Protein AF-0000000083316992 (afdb_homodimer)

pLDDT: mean 88.02, std 18.77, range [28.14, 98.75]

InterPro domains:
  IPR002577 Helix-turn-helix, HxlR type [PF01638] (20-108)
  IPR002577 Helix-turn-helix, HxlR type [PS51118] (5-110)
  IPR036388 Winged helix-like DNA-binding domain superfamily [G3DSA:1.10.10.10] (5-124)
  IPR036390 Winged helix DNA-binding domain superfamily [SSF46785] (9-117)

Organism: Saccharibacillus brassicae (NCBI:txid2583377)

Solvent-accessible surface area (backbone atoms only — not comparable to full-atom values): 15140 Å² total; per-residue (Å²): 128,81,75,71,66,81,70,77,66,34,79,49,26,44,58,47,32,41,71,68,44,36,50,90,51,44,52,56,55,52,53,64,27,71,83,36,68,42,35,70,68,56,51,42,66,77,38,70,87,55,51,72,68,56,49,55,50,49,52,50,51,29,36,73,72,46,32,32,39,78,46,80,42,95,47,96,71,75,42,57,35,35,30,62,23,78,70,33,51,68,45,49,65,56,46,51,48,31,26,54,51,16,41,51,48,35,29,71,75,66,69,44,38,74,81,37,38,49,56,90,79,52,75,72,74,81,66,77,77,74,76,118,126,80,75,72,65,81,72,78,64,34,81,51,25,43,57,48,32,40,72,67,45,39,50,89,52,43,55,55,55,52,52,64,26,71,85,36,67,41,36,70,68,56,49,42,67,77,37,68,87,55,49,72,67,55,49,54,51,49,52,51,51,28,36,74,71,45,33,31,40,80,47,78,42,94,46,96,71,75,42,59,34,34,30,63,22,78,69,33,51,70,44,50,65,54,48,51,49,29,25,53,50,16,41,50,47,34,29,70,75,66,69,44,37,73,80,36,39,50,58,89,80,52,74,71,74,81,67,76,76,72,77,118

Nearest PDB structures (foldseek):
  4a5m-assembly1_B  TM=9.842E-01  e=3.299E-11  Bacillus subtilis
  7kd3-assembly1_A  TM=9.813E-01  e=4.496E-11  Clostridioides difficile R20291
  7bzg-assembly3_J  TM=9.019E-01  e=6.129E-11  Bacillus subtilis subsp. subtilis str. 168
  4a5n-assembly2_D  TM=9.223E-01  e=2.115E-10  Bacillus subtilis
  5hs8-assembly1_A  TM=8.099E-01  e=7.141E-08  Bacillus subtilis subsp. subtilis str. 168

Secondary structure (DSSP, 8-state):
---------BSSHHHHHHHHH-SSSHHHHHHHHTT--B-HHHHHHH-TTS-HHHHHHHHHHHHHTTSEEEEEE-SSS-EEEEEE-TTGGGGHHHHHHHHHHHHHHHHHHHS-GGGTB--TTS----------/---------BSSHHHHHHHHH-SSSHHHHHHHHTT--B-HHHHHHH-TTS-HHHHHHHHHHHHHTTSEEEEEE-SSS-EEEEEE-TTGGGGHHHHHHHHHHHHHHHHHHHS-GGGTB--TTS----------

Sequence (264 aa):
MEQEQPRKKYRVGVEVTLDVIGGKWKSLILYHLVSGKKRFNELRRLIPEISHKMLAQQLRELERDGVLLRCDYEEVPPKVEYELSEYGSEFIGVLDFFCHWGEAHLDRVYGDRRLMLEDPFEPEADLPDTADMEQEQPRKKYRVGVEVTLDVIGGKWKSLILYHLVSGKKRFNELRRLIPEISHKMLAQQLRELERDGVLLRCDYEEVPPKVEYELSEYGSEFIGVLDFFCHWGEAHLDRVYGDRRLMLEDPFEPEADLPDTAD

Structure (mmCIF, N/CA/C/O backbone):
data_AF-0000000083316992-model_v1
#
loop_
_entity.id
_entity.type
_entity.pdbx_description
1 polymer 'Helix-turn-helix transcriptional regulator'
#
loop_
_atom_site.group_PDB
_atom_site.id
_atom_site.type_symbol
_atom_site.label_atom_id
_atom_site.label_alt_id
_atom_site.label_comp_id
_atom_site.label_asym_id
_atom_site.label_entity_id
_atom_site.label_seq_id
_atom_site.pdbx_PDB_ins_code
_atom_site.Cartn_x
_atom_site.Cartn_y
_atom_site.Cartn_z
_atom_site.occupancy
_atom_site.B_iso_or_equiv
_atom_site.auth_seq_id
_atom_site.auth_comp_id
_atom_site.auth_asym_id
_atom_site.auth_atom_id
_atom_site.pdbx_PDB_model_num
ATOM 1 N N . MET A 1 1 ? -35.969 -7.125 12.352 1 34.41 1 MET A N 1
ATOM 2 C CA . MET A 1 1 ? -35.25 -5.887 12.039 1 34.41 1 MET A CA 1
ATOM 3 C C . MET A 1 1 ? -33.781 -6.16 11.789 1 34.41 1 MET A C 1
ATOM 5 O O . MET A 1 1 ? -33.062 -6.664 12.664 1 34.41 1 MET A O 1
ATOM 9 N N . GLU A 1 2 ? -33.281 -6.691 10.68 1 37.28 2 GLU A N 1
ATOM 10 C CA . GLU A 1 2 ? -31.906 -7.105 10.398 1 37.28 2 GLU A CA 1
ATOM 11 C C . GLU A 1 2 ? -30.906 -6.039 10.828 1 37.28 2 GLU A C 1
ATOM 13 O O . GLU A 1 2 ? -31.016 -4.879 10.422 1 37.28 2 GLU A O 1
ATOM 18 N N . GLN A 1 3 ? -30.547 -5.949 11.977 1 41.09 3 GLN A N 1
ATOM 19 C CA . GLN A 1 3 ? -29.594 -5.008 12.562 1 41.09 3 GLN A CA 1
ATOM 20 C C . GLN A 1 3 ? -28.516 -4.629 11.562 1 41.09 3 GLN A C 1
ATOM 22 O O . GLN A 1 3 ? -27.812 -5.496 11.031 1 41.09 3 GLN A O 1
ATOM 27 N N . GLU A 1 4 ? -28.781 -3.775 10.625 1 47.28 4 GLU A N 1
ATOM 28 C CA . GLU A 1 4 ? -27.875 -3.262 9.602 1 47.28 4 GLU A CA 1
ATOM 29 C C . GLU A 1 4 ? -26.469 -3.051 10.172 1 47.28 4 GLU A C 1
ATOM 31 O O . GLU A 1 4 ? -26.297 -2.32 11.148 1 47.28 4 GLU A O 1
ATOM 36 N N . GLN A 1 5 ? -25.719 -4.031 10.492 1 48.56 5 GLN A N 1
ATOM 37 C CA . GLN A 1 5 ? -24.328 -3.904 10.914 1 48.56 5 GLN A CA 1
ATOM 38 C C . GLN A 1 5 ? -23.719 -2.586 10.43 1 48.56 5 GLN A C 1
ATOM 40 O O . GLN A 1 5 ? -23.859 -2.229 9.258 1 48.56 5 GLN A O 1
ATOM 45 N N . PRO A 1 6 ? -23.594 -1.63 11.281 1 52.69 6 PRO A N 1
ATOM 46 C CA . PRO A 1 6 ? -23.078 -0.31 10.898 1 52.69 6 PRO A CA 1
ATOM 47 C C . PRO A 1 6 ? -22.016 -0.381 9.805 1 52.69 6 PRO A C 1
ATOM 49 O O . PRO A 1 6 ? -21.047 -1.139 9.922 1 52.69 6 PRO A O 1
ATOM 52 N N . ARG A 1 7 ? -22.438 -0.33 8.555 1 60.34 7 ARG A N 1
ATOM 53 C CA . ARG A 1 7 ? -21.594 -0.39 7.363 1 60.34 7 ARG A CA 1
ATOM 54 C C . ARG A 1 7 ? -20.391 0.532 7.504 1 60.34 7 ARG A C 1
ATOM 56 O O . ARG A 1 7 ? -20.5 1.641 8.031 1 60.34 7 ARG A O 1
ATOM 63 N N . LYS A 1 8 ? -19.188 -0.029 7.598 1 68.25 8 LYS A N 1
ATOM 64 C CA . LYS A 1 8 ? -17.938 0.721 7.594 1 68.25 8 LYS A CA 1
ATOM 65 C C . LYS A 1 8 ? -17.984 1.869 6.59 1 68.25 8 LYS A C 1
ATOM 67 O O . LYS A 1 8 ? -18.359 1.671 5.43 1 68.25 8 LYS A O 1
ATOM 72 N N . LYS A 1 9 ? -17.938 3.146 7.184 1 85.5 9 LYS A N 1
ATOM 73 C CA . LYS A 1 9 ? -17.891 4.281 6.266 1 85.5 9 LYS A CA 1
ATOM 74 C C . LYS A 1 9 ? -16.453 4.742 6.016 1 85.5 9 LYS A C 1
ATOM 76 O O . LYS A 1 9 ? -15.633 4.734 6.93 1 85.5 9 LYS A O 1
ATOM 81 N N . TYR A 1 10 ? -16.266 4.855 4.812 1 92.69 10 TYR A N 1
ATOM 82 C CA . TYR A 1 10 ? -14.969 5.355 4.363 1 92.69 10 TYR A CA 1
ATOM 83 C C . TYR A 1 10 ? -14.992 6.871 4.215 1 92.69 10 TYR A C 1
ATOM 85 O O . TYR A 1 10 ? -16.031 7.457 3.893 1 92.69 10 TYR A O 1
ATOM 93 N N . ARG A 1 11 ? -13.883 7.473 4.457 1 91.44 11 ARG A N 1
ATOM 94 C CA . ARG A 1 11 ? -13.797 8.922 4.312 1 91.44 11 ARG A CA 1
ATOM 95 C C . ARG A 1 11 ? -13.289 9.305 2.926 1 91.44 11 ARG A C 1
ATOM 97 O O . ARG A 1 11 ? -13.648 10.352 2.393 1 91.44 11 ARG A O 1
ATOM 104 N N . VAL A 1 12 ? -12.422 8.516 2.412 1 94.31 12 VAL A N 1
ATOM 105 C CA . VAL A 1 12 ? -11.844 8.789 1.104 1 94.31 12 VAL A CA 1
ATOM 106 C C . VAL A 1 12 ? -11.625 7.48 0.349 1 94.31 12 VAL A C 1
ATOM 108 O O . VAL A 1 12 ? -11.469 6.422 0.962 1 94.31 12 VAL A O 1
ATOM 111 N N . GLY A 1 13 ? -11.547 7.535 -0.938 1 96.69 13 GLY A N 1
ATOM 112 C CA . GLY A 1 13 ? -11.398 6.359 -1.785 1 96.69 13 GLY A CA 1
ATOM 113 C C . GLY A 1 13 ? -10.102 5.613 -1.538 1 96.69 13 GLY A C 1
ATOM 114 O O . GLY A 1 13 ? -10.039 4.391 -1.7 1 96.69 13 GLY A O 1
ATOM 115 N N . VAL A 1 14 ? -9.086 6.301 -1.114 1 97.56 14 VAL A N 1
ATOM 116 C CA . VAL A 1 14 ? -7.781 5.691 -0.85 1 97.56 14 VAL A CA 1
ATOM 117 C C . VAL A 1 14 ? -7.926 4.605 0.213 1 97.56 14 VAL A C 1
ATOM 119 O O . VAL A 1 14 ? -7.316 3.539 0.104 1 97.56 14 VAL A O 1
ATOM 122 N N . GLU A 1 15 ? -8.789 4.809 1.164 1 96.44 15 GLU A N 1
ATOM 123 C CA . GLU A 1 15 ? -9.016 3.822 2.217 1 96.44 15 GLU A CA 1
ATOM 124 C C . GLU A 1 15 ? -9.562 2.516 1.645 1 96.44 15 GLU A C 1
ATOM 126 O O . GLU A 1 15 ? -9.141 1.432 2.051 1 96.44 15 GLU A O 1
ATOM 131 N N . VAL A 1 16 ? -10.422 2.68 0.745 1 96.56 16 VAL A N 1
ATOM 132 C CA . VAL A 1 16 ? -11.062 1.525 0.122 1 96.56 16 VAL A CA 1
ATOM 133 C C . VAL A 1 16 ? -10.023 0.708 -0.643 1 96.56 16 VAL A C 1
ATOM 135 O O . VAL A 1 16 ? -9.938 -0.511 -0.474 1 96.56 16 VAL A O 1
ATOM 138 N N . THR A 1 17 ? -9.25 1.407 -1.441 1 98.06 17 THR A N 1
ATOM 139 C CA . THR A 1 17 ? -8.211 0.736 -2.219 1 98.06 17 THR A CA 1
ATOM 140 C C . THR A 1 17 ? -7.234 0.012 -1.302 1 98.06 17 THR A C 1
ATOM 142 O O . THR A 1 17 ? -6.875 -1.141 -1.553 1 98.06 17 THR A O 1
ATOM 145 N N . LEU A 1 18 ? -6.871 0.646 -0.205 1 97.25 18 LEU A N 1
ATOM 146 C CA . LEU A 1 18 ? -5.914 0.046 0.72 1 97.25 18 LEU A CA 1
ATOM 147 C C . LEU A 1 18 ? -6.523 -1.164 1.42 1 97.25 18 LEU A C 1
ATOM 149 O O . LEU A 1 18 ? -5.816 -2.125 1.736 1 97.25 18 LEU A O 1
ATOM 153 N N . ASP A 1 19 ? -7.797 -1.134 1.577 1 95.81 19 ASP A N 1
ATOM 154 C CA . ASP A 1 19 ? -8.461 -2.301 2.145 1 95.81 19 ASP A CA 1
ATOM 155 C C . ASP A 1 19 ? -8.391 -3.494 1.194 1 95.81 19 ASP A C 1
ATOM 157 O O . ASP A 1 19 ? -8.344 -4.645 1.635 1 95.81 19 ASP A O 1
ATOM 161 N N . VAL A 1 20 ? -8.344 -3.213 -0.053 1 97.44 20 VAL A N 1
ATOM 162 C CA . VAL A 1 20 ? -8.406 -4.266 -1.061 1 97.44 20 VAL A CA 1
ATOM 163 C C . VAL A 1 20 ? -6.996 -4.742 -1.396 1 97.44 20 VAL A C 1
ATOM 165 O O . VAL A 1 20 ? -6.754 -5.945 -1.519 1 97.44 20 VAL A O 1
ATOM 168 N N . ILE A 1 21 ? -6.027 -3.775 -1.542 1 97.19 21 ILE A N 1
ATOM 169 C CA . ILE A 1 21 ? -4.73 -4.211 -2.043 1 97.19 21 ILE A CA 1
ATOM 170 C C . ILE A 1 21 ? -3.637 -3.824 -1.05 1 97.19 21 ILE A C 1
ATOM 172 O O . ILE A 1 21 ? -2.451 -4.062 -1.295 1 97.19 21 ILE A O 1
ATOM 176 N N . GLY A 1 22 ? -4.016 -3.174 -0.003 1 94.75 22 GLY A N 1
ATOM 177 C CA . GLY A 1 22 ? -3.035 -2.715 0.966 1 94.75 22 GLY A CA 1
ATOM 178 C C . GLY A 1 22 ? -2.369 -3.848 1.724 1 94.75 22 GLY A C 1
ATOM 179 O O . GLY A 1 22 ? -2.707 -5.016 1.524 1 94.75 22 GLY A O 1
ATOM 180 N N . GLY A 1 23 ? -1.417 -3.455 2.584 1 91.94 23 GLY A N 1
ATOM 181 C CA . GLY A 1 23 ? -0.667 -4.449 3.338 1 91.94 23 GLY A CA 1
ATOM 182 C C . GLY A 1 23 ? 0.685 -4.766 2.727 1 91.94 23 GLY A C 1
ATOM 183 O O . GLY A 1 23 ? 1.061 -4.188 1.705 1 91.94 23 GLY A O 1
ATOM 184 N N . LYS A 1 24 ? 1.292 -5.758 3.322 1 93.25 24 LYS A N 1
ATOM 185 C CA . LYS A 1 24 ? 2.678 -6.051 2.971 1 93.25 24 LYS A CA 1
ATOM 186 C C . LYS A 1 24 ? 2.754 -6.973 1.755 1 93.25 24 LYS A C 1
ATOM 188 O O . LYS A 1 24 ? 3.715 -6.914 0.985 1 93.25 24 LYS A O 1
ATOM 193 N N . TRP A 1 25 ? 1.594 -7.641 1.469 1 97.12 25 TRP A N 1
ATOM 194 C CA . TRP A 1 25 ? 1.779 -8.828 0.64 1 97.12 25 TRP A CA 1
ATOM 195 C C . TRP A 1 25 ? 1.008 -8.703 -0.67 1 97.12 25 TRP A C 1
ATOM 197 O O . TRP A 1 25 ? 1.461 -9.18 -1.713 1 97.12 25 TRP A O 1
ATOM 207 N N . LYS A 1 26 ? -0.095 -8.039 -0.697 1 98.06 26 LYS A N 1
ATOM 208 C CA . LYS A 1 26 ? -1.019 -8.117 -1.825 1 98.06 26 LYS A CA 1
ATOM 209 C C . LYS A 1 26 ? -0.404 -7.504 -3.082 1 98.06 26 LYS A C 1
ATOM 211 O O . LYS A 1 26 ? -0.508 -8.078 -4.172 1 98.06 26 LYS A O 1
ATOM 216 N N . SER A 1 27 ? 0.219 -6.398 -2.926 1 98 27 SER A N 1
ATOM 217 C CA . SER A 1 27 ? 0.846 -5.762 -4.078 1 98 27 SER A CA 1
ATOM 218 C C . SER A 1 27 ? 1.959 -6.633 -4.652 1 98 27 SER A C 1
ATOM 220 O O . SER A 1 27 ? 2.152 -6.68 -5.871 1 98 27 SER A O 1
ATOM 222 N N . LEU A 1 28 ? 2.664 -7.336 -3.836 1 97.81 28 LEU A N 1
ATOM 223 C CA . LEU A 1 28 ? 3.73 -8.219 -4.293 1 97.81 28 LEU A CA 1
ATOM 224 C C . LEU A 1 28 ? 3.16 -9.414 -5.051 1 97.81 28 LEU A C 1
ATOM 226 O O . LEU A 1 28 ? 3.68 -9.789 -6.102 1 97.81 28 LEU A O 1
ATOM 230 N N . ILE A 1 29 ? 2.119 -9.938 -4.48 1 98.5 29 ILE A N 1
ATOM 231 C CA . ILE A 1 29 ? 1.444 -11.039 -5.152 1 98.5 29 ILE A CA 1
ATOM 232 C C . ILE A 1 29 ? 0.993 -10.602 -6.543 1 98.5 29 ILE A C 1
ATOM 234 O O . ILE A 1 29 ? 1.276 -11.273 -7.535 1 98.5 29 ILE A O 1
ATOM 238 N N . LEU A 1 30 ? 0.36 -9.43 -6.629 1 98.69 30 LEU A N 1
ATOM 239 C CA . LEU A 1 30 ? -0.129 -8.914 -7.902 1 98.69 30 LEU A CA 1
ATOM 240 C C . LEU A 1 30 ? 1.022 -8.695 -8.883 1 98.69 30 LEU A C 1
ATOM 242 O O . LEU A 1 30 ? 0.909 -9.023 -10.062 1 98.69 30 LEU A O 1
ATOM 246 N N . TYR A 1 31 ? 2.074 -8.18 -8.352 1 98.56 31 TYR A N 1
ATOM 247 C CA . TYR A 1 31 ? 3.234 -7.906 -9.195 1 98.56 31 TYR A CA 1
ATOM 248 C C . TYR A 1 31 ? 3.725 -9.172 -9.875 1 98.56 31 TYR A C 1
ATOM 250 O O . TYR A 1 31 ? 3.98 -9.18 -11.086 1 98.56 31 TYR A O 1
ATOM 258 N N . HIS A 1 32 ? 3.811 -10.258 -9.148 1 98.12 32 HIS A N 1
ATOM 259 C CA . HIS A 1 32 ? 4.344 -11.5 -9.695 1 98.12 32 HIS A CA 1
ATOM 260 C C . HIS A 1 32 ? 3.354 -12.148 -10.656 1 98.12 32 HIS A C 1
ATOM 262 O O . HIS A 1 32 ? 3.746 -12.922 -11.531 1 98.12 32 HIS A O 1
ATOM 268 N N . LEU A 1 33 ? 2.123 -11.781 -10.578 1 98.5 33 LEU A N 1
ATOM 269 C CA . LEU A 1 33 ? 1.109 -12.359 -11.453 1 98.5 33 LEU A CA 1
ATOM 270 C C . LEU A 1 33 ? 1.014 -11.578 -12.766 1 98.5 33 LEU A C 1
ATOM 272 O O . LEU A 1 33 ? 0.372 -12.031 -13.711 1 98.5 33 LEU A O 1
ATOM 276 N N . VAL A 1 34 ? 1.633 -10.398 -12.82 1 98 34 VAL A N 1
ATOM 277 C CA . VAL A 1 34 ? 1.625 -9.594 -14.039 1 98 34 VAL A CA 1
ATOM 278 C C . VAL A 1 34 ? 2.24 -10.383 -15.188 1 98 34 VAL A C 1
ATOM 280 O O . VAL A 1 34 ? 1.785 -10.281 -16.328 1 98 34 VAL A O 1
ATOM 283 N N . SER A 1 35 ? 3.207 -11.188 -14.883 1 96.88 35 SER A N 1
ATOM 284 C CA . SER A 1 35 ? 3.916 -11.93 -15.914 1 96.88 35 SER A CA 1
ATOM 285 C C . SER A 1 35 ? 3.168 -13.203 -16.297 1 96.88 35 SER A C 1
ATOM 287 O O . SER A 1 35 ? 3.605 -13.945 -17.172 1 96.88 35 SER A O 1
ATOM 289 N N . GLY A 1 36 ? 2.053 -13.484 -15.57 1 97.5 36 GLY A N 1
ATOM 290 C CA . GLY A 1 36 ? 1.256 -14.656 -15.906 1 97.5 36 GLY A CA 1
ATOM 291 C C . GLY A 1 36 ? 0.751 -15.406 -14.68 1 97.5 36 GLY A C 1
ATOM 292 O O . GLY A 1 36 ? 1.073 -15.039 -13.547 1 97.5 36 GLY A O 1
ATOM 293 N N . LYS A 1 37 ? -0.066 -16.391 -14.984 1 97.88 37 LYS A N 1
ATOM 294 C CA . LYS A 1 37 ? -0.664 -17.172 -13.906 1 97.88 37 LYS A CA 1
ATOM 295 C C . LYS A 1 37 ? 0.402 -17.938 -13.125 1 97.88 37 LYS A C 1
ATOM 297 O O . LYS A 1 37 ? 1.452 -18.281 -13.664 1 97.88 37 LYS A O 1
ATOM 302 N N . LYS A 1 38 ? 0.189 -18.188 -11.844 1 98.5 38 LYS A N 1
ATOM 303 C CA . LYS A 1 38 ? 1.112 -18.891 -10.969 1 98.5 38 LYS A CA 1
ATOM 304 C C . LYS A 1 38 ? 0.361 -19.797 -9.992 1 98.5 38 LYS A C 1
ATOM 306 O O . LYS A 1 38 ? -0.77 -19.5 -9.602 1 98.5 38 LYS A O 1
ATOM 311 N N . ARG A 1 39 ? 1.085 -20.828 -9.648 1 98 39 ARG A N 1
ATOM 312 C CA . ARG A 1 39 ? 0.571 -21.703 -8.594 1 98 39 ARG A CA 1
ATOM 313 C C . ARG A 1 39 ? 0.958 -21.188 -7.215 1 98 39 ARG A C 1
ATOM 315 O O . ARG A 1 39 ? 1.845 -20.344 -7.09 1 98 39 ARG A O 1
ATOM 322 N N . PHE A 1 40 ? 0.284 -21.828 -6.203 1 98.31 40 PHE A N 1
ATOM 323 C CA . PHE A 1 40 ? 0.5 -21.422 -4.82 1 98.31 40 PHE A CA 1
ATOM 324 C C . PHE A 1 40 ? 1.978 -21.516 -4.453 1 98.31 40 PHE A C 1
ATOM 326 O O . PHE A 1 40 ? 2.564 -20.531 -3.988 1 98.31 40 PHE A O 1
ATOM 333 N N . ASN A 1 41 ? 2.568 -22.594 -4.805 1 97.69 41 ASN A N 1
ATOM 334 C CA . ASN A 1 41 ? 3.951 -22.828 -4.402 1 97.69 41 ASN A CA 1
ATOM 335 C C . ASN A 1 41 ? 4.922 -21.953 -5.184 1 97.69 41 ASN A C 1
ATOM 337 O O . ASN A 1 41 ? 5.98 -21.578 -4.672 1 97.69 41 ASN A O 1
ATOM 341 N N . GLU A 1 42 ? 4.59 -21.625 -6.402 1 97.81 42 GLU A N 1
ATOM 342 C CA . GLU A 1 42 ? 5.398 -20.703 -7.184 1 97.81 42 GLU A CA 1
ATOM 343 C C . GLU A 1 42 ? 5.434 -19.312 -6.535 1 97.81 42 GLU A C 1
ATOM 345 O O . GLU A 1 42 ? 6.496 -18.703 -6.434 1 97.81 42 GLU A O 1
ATOM 350 N N . LEU A 1 43 ? 4.309 -18.859 -6.07 1 98.19 43 LEU A N 1
ATOM 351 C CA . LEU A 1 43 ? 4.23 -17.578 -5.391 1 98.19 43 LEU A CA 1
ATOM 352 C C . LEU A 1 43 ? 5.027 -17.594 -4.09 1 98.19 43 LEU A C 1
ATOM 354 O O . LEU A 1 43 ? 5.711 -16.625 -3.754 1 98.19 43 LEU A O 1
ATOM 358 N N . ARG A 1 44 ? 4.996 -18.703 -3.412 1 97.31 44 ARG A N 1
ATOM 359 C CA . ARG A 1 44 ? 5.746 -18.844 -2.168 1 97.31 44 ARG A CA 1
ATOM 360 C C . ARG A 1 44 ? 7.246 -18.719 -2.414 1 97.31 44 ARG A C 1
ATOM 362 O O . ARG A 1 44 ? 7.969 -18.141 -1.603 1 97.31 44 ARG A O 1
ATOM 369 N N . ARG A 1 45 ? 7.672 -19.25 -3.52 1 95.88 45 ARG A N 1
ATOM 370 C CA . ARG A 1 45 ? 9.086 -19.188 -3.873 1 95.88 45 ARG A CA 1
ATOM 371 C C . ARG A 1 45 ? 9.5 -17.766 -4.25 1 95.88 45 ARG A C 1
ATOM 373 O O . ARG A 1 45 ? 10.609 -17.344 -3.939 1 95.88 45 ARG A O 1
ATOM 380 N N . LEU A 1 46 ? 8.625 -17.078 -4.836 1 95.38 46 LEU A N 1
ATOM 381 C CA . LEU A 1 46 ? 8.914 -15.734 -5.312 1 95.38 46 LEU A CA 1
ATOM 382 C C . LEU A 1 46 ? 8.844 -14.727 -4.168 1 95.38 46 LEU A C 1
ATOM 384 O O . LEU A 1 46 ? 9.422 -13.641 -4.254 1 95.38 46 LEU A O 1
ATOM 388 N N . ILE A 1 47 ? 8.07 -15.102 -3.102 1 96.19 47 ILE A N 1
ATOM 389 C CA . ILE A 1 47 ? 7.93 -14.258 -1.917 1 96.19 47 ILE A CA 1
ATOM 390 C C . ILE A 1 47 ? 8.281 -15.062 -0.669 1 96.19 47 ILE A C 1
ATOM 392 O O . ILE A 1 47 ? 7.41 -15.375 0.146 1 96.19 47 ILE A O 1
ATOM 396 N N . PRO A 1 48 ? 9.523 -15.258 -0.463 1 93.62 48 PRO A N 1
ATOM 397 C CA . PRO A 1 48 ? 9.938 -16.219 0.565 1 93.62 48 PRO A CA 1
ATOM 398 C C . PRO A 1 48 ? 9.625 -15.734 1.979 1 93.62 48 PRO A C 1
ATOM 400 O O . PRO A 1 48 ? 9.555 -16.547 2.91 1 93.62 48 PRO A O 1
ATOM 403 N N . GLU A 1 49 ? 9.398 -14.508 2.139 1 94.81 49 GLU A N 1
ATOM 404 C CA . GLU A 1 49 ? 9.156 -13.953 3.467 1 94.81 49 GLU A CA 1
ATOM 405 C C . GLU A 1 49 ? 7.707 -14.156 3.896 1 94.81 49 GLU A C 1
ATOM 407 O O . GLU A 1 49 ? 7.371 -13.969 5.066 1 94.81 49 GLU A O 1
ATOM 412 N N . ILE A 1 50 ? 6.832 -14.586 3.016 1 96.81 50 ILE A N 1
ATOM 413 C CA . ILE A 1 50 ? 5.422 -14.727 3.35 1 96.81 50 ILE A CA 1
ATOM 414 C C . ILE A 1 50 ? 5.156 -16.141 3.877 1 96.81 50 ILE A C 1
ATOM 416 O O . ILE A 1 50 ? 5.656 -17.125 3.324 1 96.81 50 ILE A O 1
ATOM 420 N N . S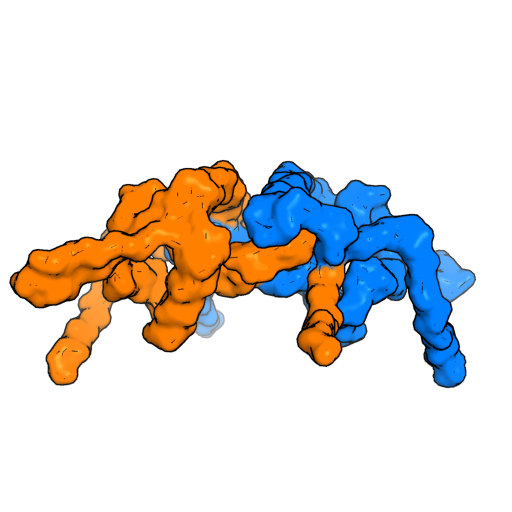ER A 1 51 ? 4.41 -16.281 4.891 1 97.81 51 SER A N 1
ATOM 421 C CA . SER A 1 51 ? 4.051 -17.594 5.414 1 97.81 51 SER A CA 1
ATOM 422 C C . SER A 1 51 ? 2.961 -18.25 4.57 1 97.81 51 SER A C 1
ATOM 424 O O . SER A 1 51 ? 2.254 -17.578 3.826 1 97.81 51 SER A O 1
ATOM 426 N N . HIS A 1 52 ? 2.871 -19.516 4.727 1 97.75 52 HIS A N 1
ATOM 427 C CA . HIS A 1 52 ? 1.84 -20.297 4.039 1 97.75 52 HIS A CA 1
ATOM 428 C C . HIS A 1 52 ? 0.448 -19.766 4.363 1 97.75 52 HIS A C 1
ATOM 430 O O . HIS A 1 52 ? -0.355 -19.516 3.461 1 97.75 52 HIS A O 1
ATOM 436 N N . LYS A 1 53 ? 0.186 -19.547 5.555 1 98.38 53 LYS A N 1
ATOM 437 C CA . LYS A 1 53 ? -1.123 -19.094 6.012 1 98.38 53 LYS A CA 1
ATOM 438 C C . LYS A 1 53 ? -1.451 -17.719 5.449 1 98.38 53 LYS A C 1
ATOM 440 O O . LYS A 1 53 ? -2.57 -17.469 4.992 1 98.38 53 LYS A O 1
ATOM 445 N N . MET A 1 54 ? -0.475 -16.859 5.488 1 98.44 54 MET A N 1
ATOM 446 C CA . MET A 1 54 ? -0.686 -15.492 5.035 1 98.44 54 MET A CA 1
ATOM 447 C C . MET A 1 54 ? -0.917 -15.453 3.527 1 98.44 54 MET A C 1
ATOM 449 O O . MET A 1 54 ? -1.791 -14.727 3.049 1 98.44 54 MET A O 1
ATOM 453 N N . LEU A 1 55 ? -0.146 -16.234 2.824 1 98.62 55 LEU A N 1
ATOM 454 C CA . LEU A 1 55 ? -0.36 -16.266 1.382 1 98.62 55 LEU A CA 1
ATOM 455 C C . LEU A 1 55 ? -1.766 -16.75 1.054 1 98.62 55 LEU A C 1
ATOM 457 O O . LEU A 1 55 ? -2.461 -16.156 0.229 1 98.62 55 LEU A O 1
ATOM 461 N N . ALA A 1 56 ? -2.186 -17.828 1.681 1 98.5 56 ALA A N 1
ATOM 462 C CA . ALA A 1 56 ? -3.525 -18.375 1.464 1 98.5 56 ALA A CA 1
ATOM 463 C C . ALA A 1 56 ? -4.594 -17.328 1.75 1 98.5 56 ALA A C 1
ATOM 465 O O . ALA A 1 56 ? -5.527 -17.141 0.96 1 98.5 56 ALA A O 1
ATOM 466 N N . GLN A 1 57 ? -4.406 -16.641 2.82 1 98.62 57 GLN A N 1
ATOM 467 C CA . GLN A 1 57 ? -5.355 -15.617 3.23 1 98.62 57 GLN A CA 1
ATOM 468 C C . GLN A 1 57 ? -5.395 -14.469 2.221 1 98.62 57 GLN A C 1
ATOM 470 O O . GLN A 1 57 ? -6.473 -14 1.852 1 98.62 57 GLN A O 1
ATOM 475 N N . GLN A 1 58 ? -4.234 -13.992 1.789 1 98.56 58 GLN A N 1
ATOM 476 C CA . GLN A 1 58 ? -4.16 -12.883 0.842 1 98.56 58 GLN A CA 1
ATOM 477 C C . GLN A 1 58 ? -4.793 -13.258 -0.495 1 98.56 58 GLN A C 1
ATOM 479 O O . GLN A 1 58 ? -5.508 -12.453 -1.097 1 98.56 58 GLN A O 1
ATOM 484 N N . LEU A 1 59 ? -4.535 -14.477 -0.936 1 98.75 59 LEU A N 1
ATOM 485 C CA . LEU A 1 59 ? -5.098 -14.945 -2.197 1 98.75 59 LEU A CA 1
ATOM 486 C C . LEU A 1 59 ? -6.621 -15.023 -2.115 1 98.75 59 LEU A C 1
ATOM 488 O O . LEU A 1 59 ? -7.316 -14.594 -3.041 1 98.75 59 LEU A O 1
ATOM 492 N N . ARG A 1 60 ? -7.117 -15.5 -1.017 1 98.56 60 ARG A N 1
ATOM 493 C CA . ARG A 1 60 ? -8.562 -15.578 -0.814 1 98.56 60 ARG A CA 1
ATOM 494 C C . ARG A 1 60 ? -9.195 -14.195 -0.822 1 98.56 60 ARG A C 1
ATOM 496 O O . ARG A 1 60 ? -10.25 -13.992 -1.434 1 98.56 60 ARG A O 1
ATOM 503 N N . GLU A 1 61 ? -8.625 -13.281 -0.162 1 98.5 61 GLU A N 1
ATOM 504 C CA . GLU A 1 61 ? -9.156 -11.922 -0.09 1 98.5 61 GLU A CA 1
ATOM 505 C C . GLU A 1 61 ? -9.141 -11.25 -1.459 1 98.5 61 GLU A C 1
ATOM 507 O O . GLU A 1 61 ? -10.109 -10.594 -1.846 1 98.5 61 GLU A O 1
ATOM 512 N N . LEU A 1 62 ? -8.039 -11.43 -2.176 1 98.69 62 LEU A N 1
ATOM 513 C CA . LEU A 1 62 ? -7.918 -10.828 -3.502 1 98.69 62 LEU A CA 1
ATOM 514 C C . LEU A 1 62 ? -8.938 -11.438 -4.465 1 98.69 62 LEU A C 1
ATOM 516 O O . LEU A 1 62 ? -9.469 -10.742 -5.332 1 98.69 62 LEU A O 1
ATOM 520 N N . GLU A 1 63 ? -9.164 -12.75 -4.297 1 98.62 63 GLU A N 1
ATOM 521 C CA . GLU A 1 63 ? -10.188 -13.406 -5.102 1 98.62 63 GLU A CA 1
ATOM 522 C C . GLU A 1 63 ? -11.578 -12.883 -4.746 1 98.62 63 GLU A C 1
ATOM 524 O O . GLU A 1 63 ? -12.367 -12.547 -5.637 1 98.62 63 GLU A O 1
ATOM 529 N N . ARG A 1 64 ? -11.852 -12.789 -3.48 1 97.81 64 ARG A N 1
ATOM 530 C CA . ARG A 1 64 ? -13.141 -12.312 -2.992 1 97.81 64 ARG A CA 1
ATOM 531 C C . ARG A 1 64 ? -13.438 -10.906 -3.496 1 97.81 64 ARG A C 1
ATOM 533 O O . ARG A 1 64 ? -14.57 -10.602 -3.877 1 97.81 64 ARG A O 1
ATOM 540 N N . ASP A 1 65 ? -12.414 -10.102 -3.598 1 97.69 65 ASP A N 1
ATOM 541 C CA . ASP A 1 65 ? -12.594 -8.703 -3.975 1 97.69 65 ASP A CA 1
ATOM 542 C C . ASP A 1 65 ? -12.539 -8.531 -5.492 1 97.69 65 ASP A C 1
ATOM 544 O O . ASP A 1 65 ? -12.641 -7.414 -6 1 97.69 65 ASP A O 1
ATOM 548 N N . GLY A 1 66 ? -12.289 -9.609 -6.164 1 98 66 GLY A N 1
ATOM 549 C CA . GLY A 1 66 ? -12.406 -9.625 -7.613 1 98 66 GLY A CA 1
ATOM 550 C C . GLY A 1 66 ? -11.117 -9.242 -8.312 1 98 66 GLY A C 1
ATOM 551 O O . GLY A 1 66 ? -11.102 -9.039 -9.531 1 98 66 GLY A O 1
ATOM 552 N N . VAL A 1 67 ? -10.055 -9.172 -7.617 1 98.5 67 VAL A N 1
ATOM 553 C CA . VAL A 1 67 ? -8.789 -8.703 -8.164 1 98.5 67 VAL A CA 1
ATOM 554 C C . VAL A 1 67 ? -8.047 -9.875 -8.82 1 98.5 67 VAL A C 1
ATOM 556 O O . VAL A 1 67 ? -7.312 -9.688 -9.789 1 98.5 67 VAL A O 1
ATOM 559 N N . LEU A 1 68 ? -8.305 -11.086 -8.297 1 98.5 68 LEU A N 1
ATOM 560 C CA . LEU A 1 68 ? -7.699 -12.305 -8.836 1 98.5 68 LEU A CA 1
ATOM 561 C C . LEU A 1 68 ? -8.773 -13.289 -9.273 1 98.5 68 LEU A C 1
ATOM 563 O O . LEU A 1 68 ? -9.906 -13.242 -8.789 1 98.5 68 LEU A O 1
ATOM 567 N N . LEU A 1 69 ? -8.344 -14.148 -10.203 1 98.5 69 LEU A N 1
ATOM 568 C CA . LEU A 1 69 ? -9.125 -15.32 -10.578 1 98.5 69 LEU A CA 1
ATOM 569 C C . LEU A 1 69 ? -8.406 -16.609 -10.164 1 98.5 69 LEU A C 1
ATOM 571 O O . LEU A 1 69 ? -7.199 -16.734 -10.359 1 98.5 69 LEU A O 1
ATOM 575 N N . ARG A 1 70 ? -9.109 -17.391 -9.469 1 98 70 ARG A N 1
ATOM 576 C CA . ARG A 1 70 ? -8.625 -18.734 -9.164 1 98 70 ARG A CA 1
ATOM 577 C C . ARG A 1 70 ? -9.086 -19.734 -10.211 1 98 70 ARG A C 1
ATOM 579 O O . ARG A 1 70 ? -10.289 -19.938 -10.391 1 98 70 ARG A O 1
ATOM 586 N N . CYS A 1 71 ? -8.156 -20.375 -10.898 1 97.06 71 CYS A N 1
ATOM 587 C CA . CYS A 1 71 ? -8.461 -21.344 -11.938 1 97.06 71 CYS A CA 1
ATOM 588 C C . CYS A 1 71 ? -8.227 -22.766 -11.453 1 97.06 71 CYS A C 1
ATOM 590 O O . CYS A 1 71 ? -7.086 -23.156 -11.188 1 97.06 71 CYS A O 1
ATOM 592 N N . ASP A 1 72 ? -9.281 -23.547 -11.445 1 95.44 72 ASP A N 1
ATOM 593 C CA . ASP A 1 72 ? -9.211 -24.938 -11.023 1 95.44 72 ASP A CA 1
ATOM 594 C C . ASP A 1 72 ? -9.156 -25.875 -12.227 1 95.44 72 ASP A C 1
ATOM 596 O O . ASP A 1 72 ? -9.977 -25.766 -13.148 1 95.44 72 ASP A O 1
ATOM 600 N N . TYR A 1 73 ? -8.172 -26.719 -12.258 1 93.31 73 TYR A N 1
ATOM 601 C CA . TYR A 1 73 ? -8.039 -27.719 -13.312 1 93.31 73 TYR A CA 1
ATOM 602 C C . TYR A 1 73 ? -8.328 -29.125 -12.781 1 93.31 73 TYR A C 1
ATOM 604 O O . TYR A 1 73 ? -7.727 -29.547 -11.789 1 93.31 73 TYR A O 1
ATOM 612 N N . GLU A 1 74 ? -9.242 -29.734 -13.422 1 92.06 74 GLU A N 1
ATOM 613 C CA . GLU A 1 74 ? -9.617 -31.094 -13.039 1 92.06 74 GLU A CA 1
ATOM 614 C C . GLU A 1 74 ? -8.633 -32.094 -13.609 1 92.06 74 GLU A C 1
ATOM 616 O O . GLU A 1 74 ? -8.969 -32.844 -14.555 1 92.06 74 GLU A O 1
ATOM 621 N N . GLU A 1 75 ? -7.5 -32.031 -13.211 1 90.75 75 GLU A N 1
ATOM 622 C CA . GLU A 1 75 ? -6.473 -33 -13.578 1 90.75 75 GLU A CA 1
ATOM 623 C C . GLU A 1 75 ? -6.004 -33.812 -12.367 1 90.75 75 GLU A C 1
ATOM 625 O O . GLU A 1 75 ? -6.469 -33.562 -11.25 1 90.75 75 GLU A O 1
ATOM 630 N N . VAL A 1 76 ? -5.395 -35 -12.617 1 90.06 76 VAL A N 1
ATOM 631 C CA . VAL A 1 76 ? -4.824 -35.781 -11.539 1 90.06 76 VAL A CA 1
ATOM 632 C C . VAL A 1 76 ? -3.312 -35.594 -11.484 1 90.06 76 VAL A C 1
ATOM 634 O O . VAL A 1 76 ? -2.598 -35.906 -12.438 1 90.06 76 VAL A O 1
ATOM 637 N N . PRO A 1 77 ? -2.938 -34.906 -10.273 1 91.75 77 PRO A N 1
ATOM 638 C CA . PRO A 1 77 ? -3.564 -34.281 -9.109 1 91.75 77 PRO A CA 1
ATOM 639 C C . PRO A 1 77 ? -4.184 -32.938 -9.445 1 91.75 77 PRO A C 1
ATOM 641 O O . PRO A 1 77 ? -3.758 -32.25 -10.391 1 91.75 77 PRO A O 1
ATOM 644 N N . PRO A 1 78 ? -5.148 -32.562 -8.617 1 92.94 78 PRO A N 1
ATOM 645 C CA . PRO A 1 78 ? -5.789 -31.281 -8.891 1 92.94 78 PRO A CA 1
ATOM 646 C C . PRO A 1 78 ? -4.797 -30.125 -8.898 1 92.94 78 PRO A C 1
ATOM 648 O O . PRO A 1 78 ? -3.846 -30.109 -8.117 1 92.94 78 PRO A O 1
ATOM 651 N N . LYS A 1 79 ? -5.016 -29.219 -9.859 1 94.38 79 LYS A N 1
ATOM 652 C CA . LYS A 1 79 ? -4.133 -28.078 -10.039 1 94.38 79 LYS A CA 1
ATOM 653 C C . LYS A 1 79 ? -4.906 -26.766 -9.914 1 94.38 79 LYS A C 1
ATOM 655 O O . LYS A 1 79 ? -5.992 -26.625 -10.477 1 94.38 79 LYS A O 1
ATOM 660 N N . VAL A 1 80 ? -4.328 -25.875 -9.125 1 97.25 80 VAL A N 1
ATOM 661 C CA . VAL A 1 80 ? -4.918 -24.562 -8.984 1 97.25 80 VAL A CA 1
ATOM 662 C C . VAL A 1 80 ? -3.898 -23.484 -9.375 1 97.25 80 VAL A C 1
ATOM 664 O O . VAL A 1 80 ? -2.73 -23.562 -8.992 1 97.25 80 VAL A O 1
ATOM 667 N N . GLU A 1 81 ? -4.383 -22.562 -10.211 1 98.56 81 GLU A N 1
ATOM 668 C CA . GLU A 1 81 ? -3.557 -21.406 -10.578 1 98.56 81 GLU A CA 1
ATOM 669 C C . GLU A 1 81 ? -4.281 -20.094 -10.305 1 98.56 81 GLU A C 1
ATOM 671 O O . GLU A 1 81 ? -5.516 -20.062 -10.281 1 98.56 81 GLU A O 1
ATOM 676 N N . TYR A 1 82 ? -3.502 -19.125 -10.102 1 98.75 82 TYR A N 1
ATOM 677 C CA . TYR A 1 82 ? -4.027 -17.781 -9.891 1 98.75 82 TYR A CA 1
ATOM 678 C C . TYR A 1 82 ? -3.582 -16.844 -11.008 1 98.75 82 TYR A C 1
ATOM 680 O O . TYR A 1 82 ? -2.441 -16.922 -11.477 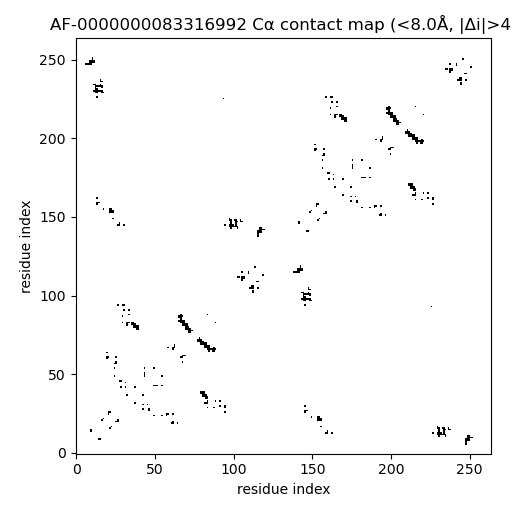1 98.75 82 TYR A O 1
ATOM 688 N N . GLU A 1 83 ? -4.465 -16.016 -11.406 1 98.5 83 GLU A N 1
ATOM 689 C CA . GLU A 1 83 ? -4.133 -15.008 -12.414 1 98.5 83 GLU A CA 1
ATOM 690 C C . GLU A 1 83 ? -4.824 -13.68 -12.117 1 98.5 83 GLU A C 1
ATOM 692 O O . GLU A 1 83 ? -5.82 -13.641 -11.391 1 98.5 83 GLU A O 1
ATOM 697 N N . LEU A 1 84 ? -4.301 -12.609 -12.68 1 98.44 84 LEU A N 1
ATOM 698 C CA . LEU A 1 84 ? -4.949 -11.312 -12.562 1 98.44 84 LEU A CA 1
ATOM 699 C C . LEU A 1 84 ? -6.27 -11.289 -13.32 1 98.44 84 LEU A C 1
ATOM 701 O O . LEU A 1 84 ? -6.348 -11.773 -14.453 1 98.44 84 LEU A O 1
ATOM 705 N N . SER A 1 85 ? -7.273 -10.797 -12.641 1 98.56 85 SER A N 1
ATOM 706 C CA . SER A 1 85 ? -8.5 -10.516 -13.375 1 98.56 85 SER A CA 1
ATOM 707 C C . SER A 1 85 ? -8.367 -9.25 -14.211 1 98.56 85 SER A C 1
ATOM 709 O O . SER A 1 85 ? -7.363 -8.539 -14.109 1 98.56 85 SER A O 1
ATOM 711 N N . GLU A 1 86 ? -9.375 -9.062 -15.039 1 97.69 86 GLU A N 1
ATOM 712 C CA . GLU A 1 86 ? -9.422 -7.781 -15.742 1 97.69 86 GLU A CA 1
ATOM 713 C C . GLU A 1 86 ? -9.445 -6.617 -14.758 1 97.69 86 GLU A C 1
ATOM 715 O O . GLU A 1 86 ? -8.75 -5.617 -14.961 1 97.69 86 GLU A O 1
ATOM 720 N N . TYR A 1 87 ? -10.227 -6.758 -13.695 1 98 87 TYR A N 1
ATOM 721 C CA . TYR A 1 87 ? -10.352 -5.77 -12.633 1 98 87 TYR A CA 1
ATOM 722 C C . TYR A 1 87 ? -9.016 -5.543 -11.945 1 98 87 TYR A C 1
ATOM 724 O O . TYR A 1 87 ? -8.602 -4.398 -11.734 1 98 87 TYR A O 1
ATOM 732 N N . GLY A 1 88 ? -8.289 -6.605 -11.711 1 98.06 88 GLY A N 1
ATOM 733 C CA . GLY A 1 88 ? -6.988 -6.539 -11.07 1 98.06 88 GLY A CA 1
ATOM 734 C C . GLY A 1 88 ? -5.91 -5.965 -11.969 1 98.06 88 GLY A C 1
ATOM 735 O O . GLY A 1 88 ? -4.945 -5.363 -11.484 1 98.06 88 GLY A O 1
ATOM 736 N N . SER A 1 89 ? -6.098 -6.121 -13.25 1 98.31 89 SER A N 1
ATOM 737 C CA . SER A 1 89 ? -5.098 -5.66 -14.211 1 98.31 89 SER A CA 1
ATOM 738 C C . SER A 1 89 ? -5.035 -4.137 -14.25 1 98.31 89 SER A C 1
ATOM 740 O O . SER A 1 89 ? -4.082 -3.562 -14.781 1 98.31 89 SER A O 1
ATOM 742 N N . GLU A 1 90 ? -6.004 -3.461 -13.695 1 98.12 90 GLU A N 1
ATOM 743 C CA . GLU A 1 90 ? -5.996 -2.004 -13.609 1 98.12 90 GLU A CA 1
ATOM 744 C C . GLU A 1 90 ? -4.828 -1.508 -12.758 1 98.12 90 GLU A C 1
ATOM 746 O O . GLU A 1 90 ? -4.406 -0.356 -12.891 1 98.12 90 GLU A O 1
ATOM 751 N N . PHE A 1 91 ? -4.246 -2.396 -11.945 1 98.44 91 PHE A N 1
ATOM 752 C CA . PHE A 1 91 ? -3.186 -1.997 -11.023 1 98.44 91 PHE A CA 1
ATOM 753 C C . PHE A 1 91 ? -1.818 -2.141 -11.68 1 98.44 91 PHE A C 1
ATOM 755 O O . PHE A 1 91 ? -0.798 -1.777 -11.094 1 98.44 91 PHE A O 1
ATOM 762 N N . ILE A 1 92 ? -1.744 -2.609 -12.883 1 98.44 92 ILE A N 1
ATOM 763 C CA . ILE A 1 92 ? -0.466 -2.895 -13.523 1 98.44 92 ILE A CA 1
ATOM 764 C C . ILE A 1 92 ? 0.362 -1.614 -13.617 1 98.44 92 ILE A C 1
ATOM 766 O O . ILE A 1 92 ? 1.563 -1.625 -13.336 1 98.44 92 ILE A O 1
ATOM 770 N N . GLY A 1 93 ? -0.295 -0.493 -13.969 1 98.12 93 GLY A N 1
ATOM 771 C CA . GLY A 1 93 ? 0.416 0.774 -14.031 1 98.12 93 GLY A CA 1
ATOM 772 C C . GLY A 1 93 ? 1.007 1.195 -12.703 1 98.12 93 GLY A C 1
ATOM 773 O O . GLY A 1 93 ? 2.141 1.674 -12.641 1 98.12 93 GLY A O 1
ATOM 774 N N . VAL A 1 94 ? 0.286 1.019 -11.664 1 98.31 94 VAL A N 1
ATOM 775 C CA . VAL A 1 94 ? 0.73 1.363 -1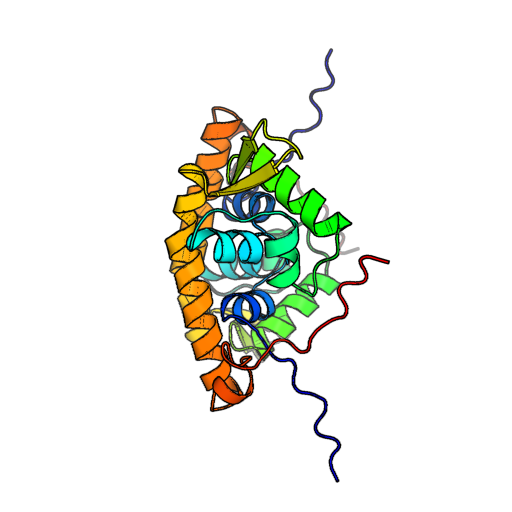0.32 1 98.31 94 VAL A CA 1
ATOM 776 C C . VAL A 1 94 ? 1.883 0.451 -9.906 1 98.31 94 VAL A C 1
ATOM 778 O O . VAL A 1 94 ? 2.877 0.913 -9.344 1 98.31 94 VAL A O 1
ATOM 781 N N . LEU A 1 95 ? 1.788 -0.812 -10.203 1 98.31 95 LEU A N 1
ATOM 782 C CA . LEU A 1 95 ? 2.826 -1.774 -9.852 1 98.31 95 LEU A CA 1
ATOM 783 C C . LEU A 1 95 ? 4.121 -1.477 -10.602 1 98.31 95 LEU A C 1
ATOM 785 O O . LEU A 1 95 ? 5.211 -1.601 -10.039 1 98.31 95 LEU A O 1
ATOM 789 N N . ASP A 1 96 ? 3.977 -1.096 -11.828 1 98.06 96 ASP A N 1
ATOM 790 C CA . ASP A 1 96 ? 5.145 -0.677 -12.594 1 98.06 96 ASP A CA 1
ATOM 791 C C . ASP A 1 96 ? 5.801 0.552 -11.977 1 98.06 96 ASP A C 1
ATOM 793 O O . ASP A 1 96 ? 7.027 0.612 -11.852 1 98.06 96 ASP A O 1
ATOM 797 N N . PHE A 1 97 ? 4.996 1.494 -11.594 1 98.44 97 PHE A N 1
ATOM 798 C CA . PHE A 1 97 ? 5.504 2.686 -10.93 1 98.44 97 PHE A CA 1
ATOM 799 C C . PHE A 1 97 ? 6.227 2.318 -9.641 1 98.44 97 PHE A C 1
ATOM 801 O O . PHE A 1 97 ? 7.324 2.816 -9.375 1 98.44 97 PHE A O 1
ATOM 808 N N . PHE A 1 98 ? 5.629 1.413 -8.867 1 98.38 98 PHE A N 1
ATOM 809 C CA . PHE A 1 98 ? 6.254 0.981 -7.621 1 98.38 98 PHE A CA 1
ATOM 810 C C . PHE A 1 98 ? 7.625 0.372 -7.887 1 98.38 98 PHE A C 1
ATOM 812 O O . PHE A 1 98 ? 8.578 0.644 -7.16 1 98.38 98 PHE A O 1
ATOM 819 N N . CYS A 1 99 ? 7.68 -0.414 -8.898 1 97.62 99 CYS A N 1
ATOM 820 C CA . CYS A 1 99 ? 8.938 -1.084 -9.219 1 97.62 99 CYS A CA 1
ATOM 821 C C . CYS A 1 99 ? 10.016 -0.073 -9.594 1 97.62 99 CYS A C 1
ATOM 823 O O . CYS A 1 99 ? 11.102 -0.079 -9.016 1 97.62 99 CYS A O 1
ATOM 825 N N . HIS A 1 100 ? 9.688 0.799 -10.445 1 97.5 100 HIS A N 1
ATOM 826 C CA . HIS A 1 100 ? 10.656 1.775 -10.93 1 97.5 100 HIS A CA 1
ATOM 827 C C . HIS A 1 100 ? 11.047 2.76 -9.828 1 97.5 100 HIS A C 1
ATOM 829 O O . HIS A 1 100 ? 12.227 3.068 -9.656 1 97.5 100 HIS A O 1
ATOM 835 N N . TRP A 1 101 ? 10.078 3.248 -9.125 1 98.19 101 TRP A N 1
ATOM 836 C CA . TRP A 1 101 ? 10.359 4.184 -8.039 1 98.19 101 TRP A CA 1
ATOM 837 C C . TRP A 1 101 ? 11.227 3.533 -6.969 1 98.19 101 TRP A C 1
ATOM 839 O O . TRP A 1 101 ? 12.156 4.156 -6.453 1 98.19 101 TRP A O 1
ATOM 849 N N . GLY A 1 102 ? 10.875 2.271 -6.629 1 97.81 102 GLY A N 1
ATOM 850 C CA . GLY A 1 102 ? 11.656 1.549 -5.637 1 97.81 102 GLY A CA 1
ATOM 851 C C . GLY A 1 102 ? 13.117 1.397 -6.02 1 97.81 102 GLY A C 1
ATOM 852 O O . GLY A 1 102 ? 14.008 1.588 -5.188 1 97.81 102 GLY A O 1
ATOM 853 N N . GLU A 1 103 ? 13.328 1.105 -7.242 1 96.31 103 GLU A N 1
ATOM 854 C CA . GLU A 1 103 ? 14.695 0.965 -7.73 1 96.31 103 GLU A CA 1
ATOM 855 C C . GLU A 1 103 ? 15.43 2.303 -7.707 1 96.31 103 GLU A C 1
ATOM 857 O O . GLU A 1 103 ? 16.594 2.375 -7.305 1 96.31 103 GLU A O 1
ATOM 862 N N . ALA A 1 104 ? 14.758 3.332 -8.125 1 96.94 104 ALA A N 1
ATOM 863 C CA . ALA A 1 104 ? 15.336 4.672 -8.086 1 96.94 104 ALA A CA 1
ATOM 864 C C . ALA A 1 104 ? 15.656 5.086 -6.652 1 96.94 104 ALA A C 1
ATOM 866 O O . ALA A 1 104 ? 16.656 5.773 -6.406 1 96.94 104 ALA A O 1
ATOM 867 N N . HIS A 1 105 ? 14.812 4.68 -5.727 1 97.5 105 HIS A N 1
ATOM 868 C CA . HIS A 1 105 ? 15.023 4.984 -4.316 1 97.5 105 HIS A CA 1
ATOM 869 C C . HIS A 1 105 ? 16.297 4.336 -3.795 1 97.5 105 HIS A C 1
ATOM 871 O O . HIS A 1 105 ? 17.047 4.953 -3.033 1 97.5 105 HIS A O 1
ATOM 877 N N . LEU A 1 106 ? 16.547 3.131 -4.23 1 94.88 106 LEU A N 1
ATOM 878 C CA . LEU A 1 106 ? 17.781 2.457 -3.838 1 94.88 106 LEU A CA 1
ATOM 879 C C . LEU A 1 106 ? 19 3.215 -4.352 1 94.88 106 LEU A C 1
ATOM 881 O O . LEU A 1 106 ? 20 3.35 -3.637 1 94.88 106 LEU A O 1
ATOM 885 N N . ASP A 1 107 ? 18.906 3.67 -5.59 1 95.12 107 ASP A N 1
ATOM 886 C CA . ASP A 1 107 ? 20 4.469 -6.148 1 95.12 107 ASP A CA 1
ATOM 887 C C . ASP A 1 107 ? 20.203 5.754 -5.348 1 95.12 107 ASP A C 1
ATOM 889 O O . ASP A 1 107 ? 21.328 6.16 -5.094 1 95.12 107 ASP A O 1
ATOM 893 N N . ARG A 1 108 ? 19.078 6.32 -4.973 1 94.12 108 ARG A N 1
ATOM 894 C CA . ARG A 1 108 ? 19.125 7.578 -4.227 1 94.12 108 ARG A CA 1
ATOM 895 C C . ARG A 1 108 ? 19.766 7.383 -2.859 1 94.12 108 ARG A C 1
ATOM 897 O O . ARG A 1 108 ? 20.578 8.203 -2.426 1 94.12 108 ARG A O 1
ATOM 904 N N . VAL A 1 109 ? 19.469 6.316 -2.232 1 93.19 109 VAL A N 1
ATOM 905 C CA . VAL A 1 109 ? 19.859 6.117 -0.839 1 93.19 109 VAL A CA 1
ATOM 906 C C . VAL A 1 109 ? 21.219 5.438 -0.772 1 93.19 109 VAL A C 1
ATOM 908 O O . VAL A 1 109 ? 22.078 5.809 0.044 1 93.19 109 VAL A O 1
ATOM 911 N N . TYR A 1 110 ? 21.484 4.52 -1.703 1 91.19 110 TYR A N 1
ATOM 912 C CA . TYR A 1 110 ? 22.672 3.693 -1.558 1 91.19 110 TYR A CA 1
ATOM 913 C C . TYR A 1 110 ? 23.672 3.969 -2.68 1 91.19 110 TYR A C 1
ATOM 915 O O . TYR A 1 110 ? 24.797 3.49 -2.645 1 91.19 110 TYR A O 1
ATOM 923 N N . GLY A 1 111 ? 23.281 4.727 -3.648 1 90.62 111 GLY A N 1
ATOM 924 C CA . GLY A 1 111 ? 24.156 5.113 -4.742 1 90.62 111 GLY A CA 1
ATOM 925 C C . GLY A 1 111 ? 24.156 4.121 -5.887 1 90.62 111 GLY A C 1
ATOM 926 O O . GLY A 1 111 ? 24.438 4.484 -7.031 1 90.62 111 GLY A O 1
ATOM 927 N N . ASP A 1 112 ? 23.906 2.805 -5.566 1 86.75 112 ASP A N 1
ATOM 928 C CA . ASP A 1 112 ? 23.844 1.737 -6.562 1 86.75 112 ASP A CA 1
ATOM 929 C C . ASP A 1 112 ? 22.828 0.672 -6.164 1 86.75 112 ASP A C 1
ATOM 931 O O . ASP A 1 112 ? 23.047 -0.096 -5.227 1 86.75 112 ASP A O 1
ATOM 935 N N . ARG A 1 113 ? 21.719 0.572 -7.004 1 86.19 113 ARG A N 1
ATOM 936 C CA . ARG A 1 113 ? 20.656 -0.355 -6.664 1 86.19 113 ARG A CA 1
ATOM 937 C C . ARG A 1 113 ? 21.141 -1.8 -6.711 1 86.19 113 ARG A C 1
ATOM 939 O O . ARG A 1 113 ? 20.578 -2.668 -6.031 1 86.19 113 ARG A O 1
ATOM 946 N N . ARG A 1 114 ? 22.109 -2.139 -7.418 1 85.31 114 ARG A N 1
ATOM 947 C CA . ARG A 1 114 ? 22.609 -3.506 -7.574 1 85.31 114 ARG A CA 1
ATOM 948 C C . ARG A 1 114 ? 23.156 -4.035 -6.258 1 85.31 114 ARG A C 1
ATOM 950 O O . ARG A 1 114 ? 23.234 -5.25 -6.055 1 85.31 114 ARG A O 1
ATOM 957 N N . LEU A 1 115 ? 23.469 -3.107 -5.402 1 85.31 115 LEU A N 1
ATOM 958 C CA . LEU A 1 115 ? 24 -3.475 -4.094 1 85.31 115 LEU A CA 1
ATOM 959 C C . LEU A 1 115 ? 22.891 -4.012 -3.188 1 85.31 115 LEU A C 1
ATOM 961 O O . LEU A 1 115 ? 23.172 -4.75 -2.238 1 85.31 115 LEU A O 1
ATOM 965 N N . MET A 1 116 ? 21.609 -3.621 -3.6 1 89.12 116 MET A N 1
ATOM 966 C CA . MET A 1 116 ? 20.516 -3.906 -2.676 1 89.12 116 MET A CA 1
ATOM 967 C C . MET A 1 116 ? 19.484 -4.828 -3.318 1 89.12 116 MET A C 1
ATOM 969 O O . MET A 1 116 ? 18.562 -5.285 -2.654 1 89.12 116 MET A O 1
ATOM 973 N N . LEU A 1 117 ? 19.641 -5.098 -4.535 1 87.75 117 LEU A N 1
ATOM 974 C CA . LEU A 1 117 ? 18.734 -6 -5.238 1 87.75 117 LEU A CA 1
ATOM 975 C C . LEU A 1 117 ? 19.359 -7.379 -5.41 1 87.75 117 LEU A C 1
ATOM 977 O O . LEU A 1 117 ? 20.562 -7.488 -5.688 1 87.75 117 LEU A O 1
ATOM 981 N N . GLU A 1 118 ? 18.562 -8.328 -5.227 1 82.38 118 GLU A N 1
ATOM 982 C CA . GLU A 1 118 ? 19.047 -9.68 -5.473 1 82.38 118 GLU A CA 1
ATOM 983 C C . GLU A 1 118 ? 19.281 -9.93 -6.965 1 82.38 118 GLU A C 1
ATOM 985 O O . GLU A 1 118 ? 18.562 -9.375 -7.805 1 82.38 118 GLU A O 1
ATOM 990 N N . ASP A 1 119 ? 20.328 -10.57 -7.234 1 67.19 119 ASP A N 1
ATOM 991 C CA . ASP A 1 119 ? 20.641 -10.938 -8.609 1 67.19 119 ASP A CA 1
ATOM 992 C C . ASP A 1 119 ? 19.672 -12.008 -9.117 1 67.19 119 ASP A C 1
ATOM 994 O O . ASP A 1 119 ? 19.609 -13.109 -8.562 1 67.19 119 ASP A O 1
ATOM 998 N N . PRO A 1 120 ? 18.781 -11.469 -10.07 1 61.44 120 PRO A N 1
ATOM 999 C CA . PRO A 1 120 ? 17.844 -12.492 -10.562 1 61.44 120 PRO A CA 1
ATOM 1000 C C . PRO A 1 120 ? 18.562 -13.758 -11.031 1 61.44 120 PRO A C 1
ATOM 1002 O O . PRO A 1 120 ? 17.938 -14.82 -11.117 1 61.44 120 PRO A O 1
ATOM 1005 N N . PHE A 1 121 ? 19.828 -13.57 -11.414 1 55.66 121 PHE A N 1
ATOM 1006 C CA . PHE A 1 121 ? 20.578 -14.695 -11.961 1 55.66 121 PHE A CA 1
ATOM 1007 C C . PHE A 1 121 ? 21.375 -15.406 -10.867 1 55.66 121 PHE A C 1
ATOM 1009 O O . PHE A 1 121 ? 22.062 -16.375 -11.141 1 55.66 121 PHE A O 1
ATOM 1016 N N . GLU A 1 122 ? 21.359 -14.859 -9.711 1 57.84 122 GLU A N 1
ATOM 1017 C CA . GLU A 1 122 ? 22.047 -15.586 -8.641 1 57.84 122 GLU A CA 1
ATOM 1018 C C . GLU A 1 122 ? 21.25 -16.812 -8.219 1 57.84 122 GLU A C 1
ATOM 1020 O O . GLU A 1 122 ? 20.047 -16.734 -7.953 1 57.84 122 GLU A O 1
ATOM 1025 N N . PRO A 1 123 ? 21.75 -18 -8.461 1 50.72 123 PRO A N 1
ATOM 1026 C CA . PRO A 1 123 ? 21.094 -19.266 -8.141 1 50.72 123 PRO A CA 1
ATOM 1027 C C . PRO A 1 123 ? 20.484 -19.281 -6.738 1 50.72 123 PRO A C 1
ATOM 1029 O O . PRO A 1 123 ? 21.062 -18.688 -5.812 1 50.72 123 PRO A O 1
ATOM 1032 N N . GLU A 1 124 ? 19.188 -19.219 -6.602 1 52.03 124 GLU A N 1
ATOM 1033 C CA . GLU A 1 124 ? 18.531 -19.469 -5.32 1 52.03 124 GLU A CA 1
ATOM 1034 C C . GLU A 1 124 ? 19.281 -20.516 -4.512 1 52.03 124 GLU A C 1
ATOM 1036 O O . GLU A 1 124 ? 19.719 -21.531 -5.059 1 52.03 124 GLU A O 1
ATOM 1041 N N . ALA A 1 125 ? 20.016 -20.203 -3.527 1 47.81 125 ALA A N 1
ATOM 1042 C CA . ALA A 1 125 ? 20.547 -21.312 -2.756 1 47.81 125 ALA A CA 1
ATOM 1043 C C . ALA A 1 125 ? 19.531 -22.453 -2.639 1 47.81 125 ALA A C 1
ATOM 1045 O O . ALA A 1 125 ? 18.328 -22.203 -2.551 1 47.81 125 ALA A O 1
ATOM 1046 N N . ASP A 1 126 ? 19.719 -23.703 -3.086 1 44.56 126 ASP A N 1
ATOM 1047 C CA . ASP A 1 126 ? 18.953 -24.938 -2.953 1 44.56 126 ASP A CA 1
ATOM 1048 C C . ASP A 1 126 ? 18.234 -24.984 -1.604 1 44.56 126 ASP A C 1
ATOM 1050 O O . ASP A 1 126 ? 18.875 -25.219 -0.572 1 44.56 126 ASP A O 1
ATOM 1054 N N . LEU A 1 127 ? 17.359 -24.109 -1.303 1 46.34 127 LEU A N 1
ATOM 1055 C CA . LEU A 1 127 ? 16.641 -24.453 -0.076 1 46.34 127 LEU A CA 1
ATOM 1056 C C . LEU A 1 127 ? 16.156 -25.891 -0.119 1 46.34 127 LEU A C 1
ATOM 1058 O O . LEU A 1 127 ? 15.688 -26.359 -1.157 1 46.34 127 LEU A O 1
ATOM 1062 N N . PRO A 1 128 ? 16.594 -26.766 0.789 1 40.09 128 PRO A N 1
ATOM 1063 C CA . PRO A 1 128 ? 16.219 -28.188 0.766 1 40.09 128 PRO A CA 1
ATOM 1064 C C . PRO A 1 128 ? 14.711 -28.391 0.612 1 40.09 128 PRO A C 1
ATOM 1066 O O . PRO A 1 128 ? 13.922 -27.562 1.051 1 40.09 128 PRO A O 1
ATOM 1069 N N . ASP A 1 129 ? 14.234 -28.875 -0.543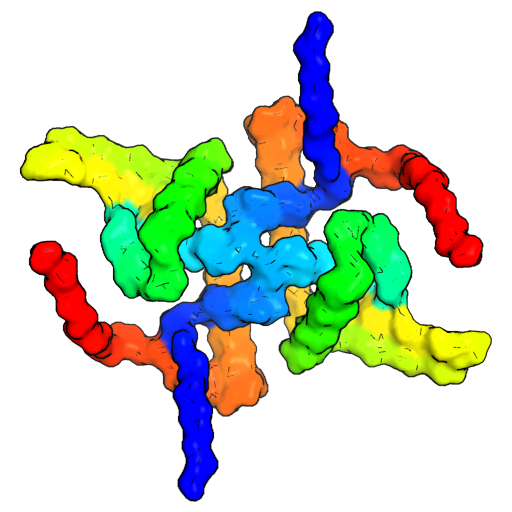 1 41.25 129 ASP A N 1
ATOM 1070 C CA . ASP A 1 129 ? 12.906 -29.469 -0.69 1 41.25 129 ASP A CA 1
ATOM 1071 C C . ASP A 1 129 ? 12.516 -30.25 0.557 1 41.25 129 ASP A C 1
ATOM 1073 O O . ASP A 1 129 ? 13.086 -31.312 0.834 1 41.25 129 ASP A O 1
ATOM 1077 N N . THR A 1 130 ? 12.414 -29.609 1.68 1 37.28 130 THR A N 1
ATOM 1078 C CA . THR A 1 130 ? 12.008 -30.453 2.805 1 37.28 130 THR A CA 1
ATOM 1079 C C . THR A 1 130 ? 10.75 -31.25 2.463 1 37.28 130 THR A C 1
ATOM 1081 O O . THR A 1 130 ? 9.656 -30.922 2.93 1 37.28 130 THR A O 1
ATOM 1084 N N . ALA A 1 131 ? 10.586 -31.719 1.282 1 34.81 131 ALA A N 1
ATOM 1085 C CA . ALA A 1 131 ? 9.633 -32.812 1.129 1 34.81 131 ALA A CA 1
ATOM 1086 C C . ALA A 1 131 ? 9.945 -33.938 2.1 1 34.81 131 ALA A C 1
ATOM 1088 O O . ALA A 1 131 ? 9.312 -35 2.051 1 34.81 131 ALA A O 1
ATOM 1089 N N . ASP A 1 132 ? 10.688 -33.906 3.275 1 28.45 132 ASP A N 1
ATOM 1090 C CA . ASP A 1 132 ? 10.57 -35.156 4.008 1 28.45 132 ASP A CA 1
ATOM 1091 C C . ASP A 1 132 ? 9.195 -35.281 4.66 1 28.45 132 ASP A C 1
ATOM 1093 O O . ASP A 1 132 ? 8.633 -34.312 5.141 1 28.45 132 ASP A O 1
ATOM 1097 N N . MET B 1 1 ? 36.562 -4.969 12.273 1 33.56 1 MET B N 1
ATOM 1098 C CA . MET B 1 1 ? 35.875 -5.465 11.086 1 33.56 1 MET B CA 1
ATOM 1099 C C . MET B 1 1 ? 34.375 -5.133 11.148 1 33.56 1 MET B C 1
ATOM 1101 O O . MET B 1 1 ? 33.688 -5.543 12.086 1 33.56 1 MET B O 1
ATOM 1105 N N . GLU B 1 2 ? 33.844 -3.943 10.906 1 36.91 2 GLU B N 1
ATOM 1106 C CA . GLU B 1 2 ? 32.469 -3.502 11.078 1 36.91 2 GLU B CA 1
ATOM 1107 C C . GLU B 1 2 ? 31.5 -4.52 10.516 1 36.91 2 GLU B C 1
ATOM 1109 O O . GLU B 1 2 ? 31.609 -4.922 9.352 1 36.91 2 GLU B O 1
ATOM 1114 N N . GLN B 1 3 ? 31.172 -5.5 11.164 1 40.78 3 GLN B N 1
ATOM 1115 C CA . GLN B 1 3 ? 30.234 -6.559 10.789 1 40.78 3 GLN B CA 1
ATOM 1116 C C . GLN B 1 3 ? 29.141 -6.023 9.883 1 40.78 3 GLN B C 1
ATOM 1118 O O . GLN B 1 3 ? 28.438 -5.07 10.242 1 40.78 3 GLN B O 1
ATOM 1123 N N . GLU B 1 4 ? 29.406 -5.824 8.625 1 47.16 4 GLU B N 1
ATOM 1124 C CA . GLU B 1 4 ? 28.484 -5.352 7.598 1 47.16 4 GLU B CA 1
ATOM 1125 C C . GLU B 1 4 ? 27.078 -5.93 7.809 1 47.16 4 GLU B C 1
ATOM 1127 O O . GLU B 1 4 ? 26.906 -7.152 7.844 1 47.16 4 GLU B O 1
ATOM 1132 N N . GLN B 1 5 ? 26.344 -5.578 8.797 1 48.19 5 GLN B N 1
ATOM 1133 C CA . GLN B 1 5 ? 24.953 -5.992 8.984 1 48.19 5 GLN B CA 1
ATOM 1134 C C . GLN B 1 5 ? 24.328 -6.457 7.672 1 48.19 5 GLN B C 1
ATOM 1136 O O . GLN B 1 5 ? 24.453 -5.773 6.652 1 48.19 5 GLN B O 1
ATOM 1141 N N . PRO B 1 6 ? 24.219 -7.723 7.461 1 52.25 6 PRO B N 1
ATOM 1142 C CA . PRO B 1 6 ? 23.688 -8.266 6.207 1 52.25 6 PRO B CA 1
ATOM 1143 C C . PRO B 1 6 ? 22.594 -7.383 5.594 1 52.25 6 PRO B C 1
ATOM 1145 O O . PRO B 1 6 ? 21.656 -7 6.285 1 52.25 6 PRO B O 1
ATOM 1148 N N . ARG B 1 7 ? 22.969 -6.414 4.75 1 59.94 7 ARG B N 1
ATOM 1149 C CA . ARG B 1 7 ? 22.094 -5.461 4.066 1 59.94 7 ARG B CA 1
ATOM 1150 C C . ARG B 1 7 ? 20.875 -6.16 3.477 1 59.94 7 ARG B C 1
ATOM 1152 O O . ARG B 1 7 ? 20.984 -7.266 2.943 1 59.94 7 ARG B O 1
ATOM 1159 N N . LYS B 1 8 ? 19.703 -5.902 4.012 1 68.06 8 LYS B N 1
ATOM 1160 C CA . LYS B 1 8 ? 18.422 -6.379 3.467 1 68.06 8 LYS B CA 1
ATOM 1161 C C . LYS B 1 8 ? 18.422 -6.316 1.942 1 68.06 8 LYS B C 1
ATOM 1163 O O . LYS B 1 8 ? 18.766 -5.281 1.36 1 68.06 8 LYS B O 1
ATOM 1168 N N . LYS B 1 9 ? 18.375 -7.578 1.307 1 85.38 9 LYS B N 1
ATOM 1169 C CA . LYS B 1 9 ? 18.297 -7.566 -0.151 1 85.38 9 LYS B CA 1
ATOM 1170 C C . LYS B 1 9 ? 16.844 -7.68 -0.617 1 85.38 9 LYS B C 1
ATOM 1172 O O . LYS B 1 9 ? 16.047 -8.398 -0.014 1 85.38 9 LYS B O 1
ATOM 1177 N N . TYR B 1 10 ? 16.625 -6.816 -1.448 1 92.62 10 TYR B N 1
ATOM 1178 C CA . TYR B 1 10 ? 15.305 -6.797 -2.08 1 92.62 10 TYR B CA 1
ATOM 1179 C C . TYR B 1 10 ? 15.297 -7.633 -3.355 1 92.62 10 TYR B C 1
ATOM 1181 O O . TYR B 1 10 ? 16.312 -7.73 -4.043 1 92.62 10 TYR B O 1
ATOM 1189 N N . ARG B 1 11 ? 14.195 -8.211 -3.641 1 91.44 11 ARG B N 1
ATOM 1190 C CA . ARG B 1 11 ? 14.078 -9.008 -4.859 1 91.44 11 ARG B CA 1
ATOM 1191 C C . ARG B 1 11 ? 13.516 -8.172 -6.004 1 91.44 11 ARG B C 1
ATOM 1193 O O . ARG B 1 11 ? 13.852 -8.406 -7.168 1 91.44 11 ARG B O 1
ATOM 1200 N N . VAL B 1 12 ? 12.648 -7.301 -5.691 1 94.31 12 VAL B N 1
ATOM 1201 C CA . VAL B 1 12 ? 12.016 -6.465 -6.707 1 94.31 12 VAL B CA 1
ATOM 1202 C C . VAL B 1 12 ? 11.797 -5.059 -6.148 1 94.31 12 VAL B C 1
ATOM 1204 O O . VAL B 1 12 ? 11.68 -4.875 -4.934 1 94.31 12 VAL B O 1
ATOM 1207 N N . GLY B 1 13 ? 11.68 -4.082 -7 1 96.69 13 GLY B N 1
ATOM 1208 C CA . GLY B 1 13 ? 11.516 -2.691 -6.613 1 96.69 13 GLY B CA 1
ATOM 1209 C C . GLY B 1 13 ? 10.242 -2.434 -5.828 1 96.69 13 GLY B C 1
ATOM 1210 O O . GLY B 1 13 ? 10.203 -1.541 -4.98 1 96.69 13 GLY B O 1
ATOM 1211 N N . VAL B 1 14 ? 9.234 -3.215 -6.066 1 97.56 14 VAL B N 1
ATOM 1212 C CA . VAL B 1 14 ? 7.949 -3.061 -5.383 1 97.56 14 VAL B CA 1
ATOM 1213 C C . VAL B 1 14 ? 8.148 -3.207 -3.877 1 97.56 14 VAL B C 1
ATOM 1215 O O . VAL B 1 14 ? 7.555 -2.461 -3.092 1 97.56 14 VAL B O 1
ATOM 1218 N N . GLU B 1 15 ? 9.031 -4.055 -3.461 1 96.38 15 GLU B N 1
ATOM 1219 C CA . GLU B 1 15 ? 9.312 -4.258 -2.043 1 96.38 15 GLU B CA 1
ATOM 1220 C C . GLU B 1 15 ? 9.852 -2.986 -1.399 1 96.38 15 GLU B C 1
ATOM 1222 O O . GLU B 1 15 ? 9.461 -2.631 -0.286 1 96.38 15 GLU B O 1
ATOM 1227 N N . VAL B 1 16 ? 10.688 -2.377 -2.119 1 96.5 16 VAL B N 1
ATOM 1228 C CA . VAL B 1 16 ? 11.328 -1.161 -1.628 1 96.5 16 VAL B CA 1
ATOM 1229 C C . VAL B 1 16 ? 10.281 -0.068 -1.435 1 96.5 16 VAL B C 1
ATOM 1231 O O . VAL B 1 16 ? 10.219 0.563 -0.377 1 96.5 16 VAL B O 1
ATOM 1234 N N . THR B 1 17 ? 9.469 0.104 -2.457 1 98.06 17 THR B N 1
ATOM 1235 C CA . THR B 1 17 ? 8.422 1.117 -2.387 1 98.06 17 THR B CA 1
ATOM 1236 C C . THR B 1 17 ? 7.477 0.839 -1.219 1 98.06 17 THR B C 1
ATOM 1238 O O . THR B 1 17 ? 7.129 1.75 -0.463 1 98.06 17 THR B O 1
ATOM 1241 N N . LEU B 1 18 ? 7.133 -0.414 -1.02 1 97.31 18 LEU B N 1
ATOM 1242 C CA . LEU B 1 18 ? 6.215 -0.776 0.056 1 97.31 18 LEU B CA 1
ATOM 1243 C C . LEU B 1 18 ? 6.863 -0.559 1.419 1 97.31 18 LEU B C 1
ATOM 1245 O O . LEU B 1 18 ? 6.184 -0.213 2.387 1 97.31 18 LEU B O 1
ATOM 1249 N N . ASP B 1 19 ? 8.141 -0.687 1.455 1 95.81 19 ASP B N 1
ATOM 1250 C CA . ASP B 1 19 ? 8.852 -0.393 2.699 1 95.81 19 ASP B CA 1
ATOM 1251 C C . ASP B 1 19 ? 8.766 1.094 3.041 1 95.81 19 ASP B C 1
ATOM 1253 O O . ASP B 1 19 ? 8.742 1.466 4.215 1 95.81 19 ASP B O 1
ATOM 1257 N N . VAL B 1 20 ? 8.68 1.898 2.043 1 97.44 20 VAL B N 1
ATOM 1258 C CA . VAL B 1 20 ? 8.727 3.344 2.236 1 97.44 20 VAL B CA 1
ATOM 1259 C C . VAL B 1 20 ? 7.312 3.881 2.445 1 97.44 20 VAL B C 1
ATOM 1261 O O . VAL B 1 20 ? 7.086 4.727 3.316 1 97.44 20 VAL B O 1
ATOM 1264 N N . ILE B 1 21 ? 6.328 3.363 1.631 1 97.19 21 ILE B N 1
ATOM 1265 C CA . ILE B 1 21 ? 5.023 4.008 1.701 1 97.19 21 ILE B CA 1
ATOM 1266 C C . ILE B 1 21 ? 3.955 2.975 2.053 1 97.19 21 ILE B C 1
ATOM 1268 O O . ILE B 1 21 ? 2.768 3.299 2.127 1 97.19 21 ILE B O 1
ATOM 1272 N N . GLY B 1 22 ? 4.359 1.765 2.188 1 94.75 22 GLY B N 1
ATOM 1273 C CA . GLY B 1 22 ? 3.404 0.706 2.463 1 94.75 22 GLY B CA 1
ATOM 1274 C C . GLY B 1 22 ? 2.785 0.807 3.846 1 94.75 22 GLY B C 1
ATOM 1275 O O . GLY B 1 22 ? 3.137 1.693 4.625 1 94.75 22 GLY B O 1
ATOM 1276 N N . GLY B 1 23 ? 1.857 -0.129 4.117 1 92 23 GLY B N 1
ATOM 1277 C CA . GLY B 1 23 ? 1.146 -0.11 5.387 1 92 23 GLY B CA 1
ATOM 1278 C C . GLY B 1 23 ? -0.221 0.541 5.293 1 92 23 GLY B C 1
ATOM 1279 O O . GLY B 1 23 ? -0.638 0.972 4.215 1 92 23 GLY B O 1
ATOM 1280 N N . LYS B 1 24 ? -0.804 0.685 6.453 1 93.25 24 LYS B N 1
ATOM 1281 C CA . LYS B 1 24 ? -2.195 1.124 6.504 1 93.25 24 LYS B CA 1
ATOM 1282 C C . LYS B 1 24 ? -2.293 2.646 6.469 1 93.25 24 LYS B C 1
ATOM 1284 O O . LYS B 1 24 ? -3.277 3.199 5.973 1 93.25 24 LYS B O 1
ATOM 1289 N N . TRP B 1 25 ? -1.132 3.297 6.777 1 97.19 25 TRP B N 1
ATOM 1290 C CA . TRP B 1 25 ? -1.327 4.68 7.195 1 97.19 25 TRP B CA 1
ATOM 1291 C C . TRP B 1 25 ? -0.604 5.641 6.254 1 97.19 25 TRP B C 1
ATOM 1293 O O . TRP B 1 25 ? -1.085 6.746 5.996 1 97.19 25 TRP B O 1
ATOM 1303 N N . LYS B 1 26 ? 0.49 5.273 5.68 1 98.12 26 LYS B N 1
ATOM 1304 C CA . LYS B 1 26 ? 1.374 6.223 5.008 1 98.12 26 LYS B CA 1
ATOM 1305 C C . LYS B 1 26 ? 0.708 6.816 3.768 1 98.12 26 LYS B C 1
ATOM 1307 O O . LYS B 1 26 ? 0.777 8.023 3.537 1 98.12 26 LYS B O 1
ATOM 1312 N N . SER B 1 27 ? 0.075 5.988 3.02 1 98 27 SER B N 1
ATOM 1313 C CA . SER B 1 27 ? -0.6 6.48 1.822 1 98 27 SER B CA 1
ATOM 1314 C C . SER B 1 27 ? -1.72 7.453 2.18 1 98 27 SER B C 1
ATOM 1316 O O . SER B 1 27 ? -1.955 8.43 1.461 1 98 27 SER B O 1
ATOM 1318 N N . LEU B 1 28 ? -2.383 7.238 3.262 1 97.75 28 LEU B N 1
ATOM 1319 C CA . LEU B 1 28 ? -3.453 8.125 3.705 1 97.75 28 LEU B CA 1
ATOM 1320 C C . LEU B 1 28 ? -2.893 9.477 4.145 1 97.75 28 LEU B C 1
ATOM 1322 O O . LEU B 1 28 ? -3.445 10.523 3.799 1 97.75 28 LEU B O 1
ATOM 1326 N N . ILE B 1 29 ? -1.824 9.375 4.871 1 98.5 29 ILE B N 1
ATOM 1327 C CA . ILE B 1 29 ? -1.158 10.602 5.293 1 98.5 29 ILE B CA 1
ATOM 1328 C C . ILE B 1 29 ? -0.758 11.422 4.066 1 98.5 29 ILE B C 1
ATOM 1330 O O . ILE B 1 29 ? -1.063 12.617 3.984 1 98.5 29 ILE B O 1
ATOM 1334 N N . LEU B 1 30 ? -0.147 10.766 3.084 1 98.69 30 LEU B N 1
ATOM 1335 C CA . LEU B 1 30 ? 0.292 11.445 1.868 1 98.69 30 LEU B CA 1
ATOM 1336 C C . LEU B 1 30 ? -0.893 12.055 1.126 1 98.69 30 LEU B C 1
ATOM 1338 O O . LEU B 1 30 ? -0.813 13.188 0.64 1 98.69 30 LEU B O 1
ATOM 1342 N N . TYR B 1 31 ? -1.935 11.305 1.099 1 98.56 31 TYR B N 1
ATOM 1343 C CA . TYR B 1 31 ? -3.125 11.773 0.397 1 98.56 31 TYR B CA 1
ATOM 1344 C C . TYR B 1 31 ? -3.619 13.094 0.978 1 98.56 31 TYR B C 1
ATOM 1346 O O . TYR B 1 31 ? -3.918 14.031 0.235 1 98.56 31 TYR B O 1
ATOM 1354 N N . HIS B 1 32 ? -3.658 13.195 2.275 1 98.12 32 HIS B N 1
ATOM 1355 C CA . HIS B 1 32 ? -4.191 14.391 2.92 1 98.12 32 HIS B CA 1
ATOM 1356 C C . HIS B 1 32 ? -3.221 15.562 2.791 1 98.12 32 HIS B C 1
ATOM 1358 O O . HIS B 1 32 ? -3.629 16.719 2.871 1 98.12 32 HIS B O 1
ATOM 1364 N N . LEU B 1 33 ? -1.992 15.297 2.508 1 98.5 33 LEU B N 1
ATOM 1365 C CA . LEU B 1 33 ? -1 16.359 2.375 1 98.5 33 LEU B CA 1
ATOM 1366 C C . LEU B 1 33 ? -0.962 16.891 0.946 1 98.5 33 LEU B C 1
ATOM 1368 O O . LEU B 1 33 ? -0.35 17.922 0.683 1 98.5 33 LEU B O 1
ATOM 1372 N N . VAL B 1 34 ? -1.603 16.188 0.024 1 98 34 VAL B N 1
ATOM 1373 C CA . VAL B 1 34 ? -1.65 16.625 -1.365 1 98 34 VAL B CA 1
ATOM 1374 C C . VAL B 1 34 ? -2.293 18.016 -1.444 1 98 34 VAL B C 1
ATOM 1376 O O . VAL B 1 34 ? -1.878 18.844 -2.248 1 98 34 VAL B O 1
ATOM 1379 N N . SER B 1 35 ? -3.232 18.25 -0.587 1 96.81 35 SER B N 1
ATOM 1380 C CA . SER B 1 35 ? -3.965 19.516 -0.63 1 96.81 35 SER B CA 1
ATOM 1381 C C . SER B 1 35 ? -3.211 20.625 0.106 1 96.81 35 SER B C 1
ATOM 1383 O O . SER B 1 35 ? -3.662 21.766 0.152 1 96.81 35 SER B O 1
ATOM 1385 N N . GLY B 1 36 ? -2.062 20.25 0.742 1 97.5 36 GLY B N 1
ATOM 1386 C CA . GLY B 1 36 ? -1.261 21.25 1.422 1 97.5 36 GLY B CA 1
ATOM 1387 C C . GLY B 1 36 ? -0.701 20.766 2.748 1 97.5 36 GLY B C 1
ATOM 1388 O O . GLY B 1 36 ? -0.995 19.656 3.184 1 97.5 36 GLY B O 1
ATOM 1389 N N . LYS B 1 37 ? 0.122 21.625 3.305 1 97.88 37 LYS B N 1
ATOM 1390 C CA . LYS B 1 37 ? 0.768 21.281 4.566 1 97.88 37 LYS B CA 1
ATOM 1391 C C . LYS B 1 37 ? -0.259 21.125 5.688 1 97.88 37 LYS B C 1
ATOM 1393 O O . LYS B 1 37 ? -1.319 21.75 5.652 1 97.88 37 LYS B O 1
ATOM 1398 N N . LYS B 1 38 ? 0 20.297 6.668 1 98.5 38 LYS B N 1
ATOM 1399 C CA . LYS B 1 38 ? -0.883 20.047 7.801 1 98.5 38 LYS B CA 1
ATOM 1400 C C . LYS B 1 38 ? -0.085 19.859 9.086 1 98.5 38 LYS B C 1
ATOM 1402 O O . LYS B 1 38 ? 1.054 19.375 9.055 1 98.5 38 LYS B O 1
ATOM 1407 N N . ARG B 1 39 ? -0.784 20.219 10.141 1 98 39 ARG B N 1
ATOM 1408 C CA . ARG B 1 39 ? -0.222 19.953 11.461 1 98 39 ARG B CA 1
ATOM 1409 C C . ARG B 1 39 ? -0.572 18.547 11.93 1 98 39 ARG B C 1
ATOM 1411 O O . ARG B 1 39 ? -1.468 17.906 11.375 1 98 39 ARG B O 1
ATOM 1418 N N . PHE B 1 40 ? 0.146 18.156 13.023 1 98.31 40 PHE B N 1
ATOM 1419 C CA . PHE B 1 40 ? -0.032 16.828 13.586 1 98.31 40 PHE B CA 1
ATOM 1420 C C . PHE B 1 40 ? -1.495 16.562 13.93 1 98.31 40 PHE B C 1
ATOM 1422 O O . PHE B 1 40 ? -2.082 15.586 13.477 1 98.31 40 PHE B O 1
ATOM 1429 N N . ASN B 1 41 ? -2.078 17.516 14.57 1 97.69 41 ASN B N 1
ATOM 1430 C CA . ASN B 1 41 ? -3.443 17.328 15.055 1 97.69 41 ASN B CA 1
ATOM 1431 C C . ASN B 1 41 ? -4.453 17.375 13.914 1 97.69 41 ASN B C 1
ATOM 1433 O O . ASN B 1 41 ? -5.496 16.719 13.977 1 97.69 41 ASN B O 1
ATOM 1437 N N . GLU B 1 42 ? -4.168 18.125 12.891 1 97.81 42 GLU B N 1
ATOM 1438 C CA . GLU B 1 42 ? -5.02 18.141 11.703 1 97.81 42 GLU B CA 1
ATOM 1439 C C . GLU B 1 42 ? -5.051 16.766 11.031 1 97.81 42 GLU B C 1
ATOM 1441 O O . GLU B 1 42 ? -6.117 16.281 10.648 1 97.81 42 GLU B O 1
ATOM 1446 N N . LEU B 1 43 ? -3.924 16.141 10.93 1 98.25 43 LEU B N 1
ATOM 1447 C CA . LEU B 1 43 ? -3.842 14.812 10.344 1 98.25 43 LEU B CA 1
ATOM 1448 C C . LEU B 1 43 ? -4.594 13.797 11.203 1 98.25 43 LEU B C 1
ATOM 1450 O O . LEU B 1 43 ? -5.281 12.914 10.672 1 98.25 43 LEU B O 1
ATOM 1454 N N . ARG B 1 44 ? -4.512 13.953 12.484 1 97.31 44 ARG B N 1
ATOM 1455 C CA . ARG B 1 44 ? -5.219 13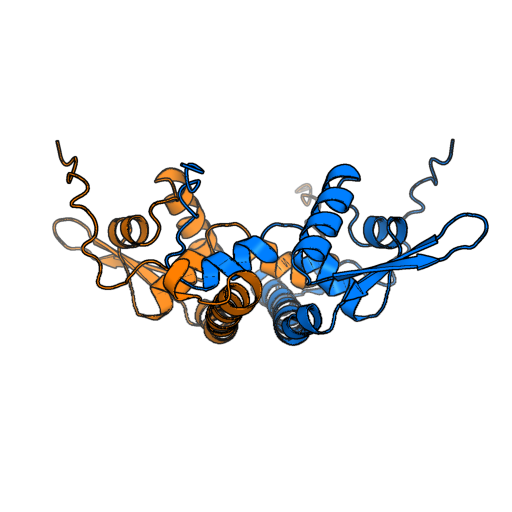.055 13.391 1 97.31 44 ARG B CA 1
ATOM 1456 C C . ARG B 1 44 ? -6.727 13.148 13.195 1 97.31 44 ARG B C 1
ATOM 1458 O O . ARG B 1 44 ? -7.43 12.141 13.273 1 97.31 44 ARG B O 1
ATOM 1465 N N . ARG B 1 45 ? -7.176 14.336 12.945 1 95.88 45 ARG B N 1
ATOM 1466 C CA . ARG B 1 45 ? -8.602 14.555 12.727 1 95.88 45 ARG B CA 1
ATOM 1467 C C . ARG B 1 45 ? -9.055 13.953 11.398 1 95.88 45 ARG B C 1
ATOM 1469 O O . ARG B 1 45 ? -10.156 13.422 11.289 1 95.88 45 ARG B O 1
ATOM 1476 N N . LEU B 1 46 ? -8.227 14.008 10.461 1 95.44 46 LEU B N 1
ATOM 1477 C CA . LEU B 1 46 ? -8.547 13.531 9.117 1 95.44 46 LEU B CA 1
ATOM 1478 C C . LEU B 1 46 ? -8.453 12.016 9.039 1 95.44 46 LEU B C 1
ATOM 1480 O O . LEU B 1 46 ? -9.055 11.398 8.156 1 95.44 46 LEU B O 1
ATOM 1484 N N . ILE B 1 47 ? -7.637 11.422 9.969 1 96.25 47 ILE B N 1
ATOM 1485 C CA . ILE B 1 47 ? -7.465 9.977 10.047 1 96.25 47 ILE B CA 1
ATOM 1486 C C . ILE B 1 47 ? -7.766 9.492 11.469 1 96.25 47 ILE B C 1
ATOM 1488 O O . ILE B 1 47 ? -6.859 9.062 12.188 1 96.25 47 ILE B O 1
ATOM 1492 N N . PRO B 1 48 ? -9 9.43 11.789 1 93.62 48 PRO B N 1
ATOM 1493 C CA . PRO B 1 48 ? -9.359 9.211 13.188 1 93.62 48 PRO B CA 1
ATOM 1494 C C . PRO B 1 48 ? -9.008 7.812 13.68 1 93.62 48 PRO B C 1
ATOM 1496 O O . PRO B 1 48 ? -8.898 7.586 14.891 1 93.62 48 PRO B O 1
ATOM 1499 N N . GLU B 1 49 ? -8.797 6.93 12.812 1 94.88 49 GLU B N 1
ATOM 1500 C CA . GLU B 1 49 ? -8.523 5.551 13.195 1 94.88 49 GLU B CA 1
ATOM 1501 C C . GLU B 1 49 ? -7.055 5.367 13.578 1 94.88 49 GLU B C 1
ATOM 1503 O O . GLU B 1 49 ? -6.688 4.344 14.164 1 94.88 49 GLU B O 1
ATOM 1508 N N . ILE B 1 50 ? -6.203 6.34 13.344 1 96.81 50 ILE B N 1
ATOM 1509 C CA . ILE B 1 50 ? -4.777 6.188 13.617 1 96.81 50 ILE B CA 1
ATOM 1510 C C . ILE B 1 50 ? -4.473 6.66 15.039 1 96.81 50 ILE B C 1
ATOM 1512 O O . ILE B 1 50 ? -4.98 7.691 15.477 1 96.81 50 ILE B O 1
ATOM 1516 N N . SER B 1 51 ? -3.693 5.988 15.766 1 97.81 51 SER B N 1
ATOM 1517 C CA . SER B 1 51 ? -3.295 6.402 17.109 1 97.81 51 SER B CA 1
ATOM 1518 C C . SER B 1 51 ? -2.227 7.488 17.047 1 97.81 51 SER B C 1
ATOM 1520 O O . SER B 1 51 ? -1.564 7.668 16.031 1 97.81 51 SER B O 1
ATOM 1522 N N . HIS B 1 52 ? -2.109 8.148 18.141 1 97.81 52 HIS B N 1
ATOM 1523 C CA . HIS B 1 52 ? -1.091 9.18 18.266 1 97.81 52 HIS B CA 1
ATOM 1524 C C . HIS B 1 52 ? 0.303 8.617 18.016 1 97.81 52 HIS B C 1
ATOM 1526 O O . HIS B 1 52 ? 1.069 9.188 17.234 1 97.81 52 HIS B O 1
ATOM 1532 N N . LYS B 1 53 ? 0.594 7.57 18.578 1 98.31 53 LYS B N 1
ATOM 1533 C CA . LYS B 1 53 ? 1.91 6.949 18.469 1 98.31 53 LYS B CA 1
ATOM 1534 C C . LYS B 1 53 ? 2.197 6.531 17.031 1 98.31 53 LYS B C 1
ATOM 1536 O O . LYS B 1 53 ? 3.295 6.758 16.516 1 98.31 53 LYS B O 1
ATOM 1541 N N . MET B 1 54 ? 1.212 5.961 16.422 1 98.38 54 MET B N 1
ATOM 1542 C CA . MET B 1 54 ? 1.386 5.465 15.062 1 98.38 54 MET B CA 1
ATOM 1543 C C . MET B 1 54 ? 1.566 6.617 14.078 1 98.38 54 MET B C 1
ATOM 1545 O O . MET B 1 54 ? 2.412 6.551 13.188 1 98.38 54 MET B O 1
ATOM 1549 N N . LEU B 1 55 ? 0.791 7.633 14.273 1 98.62 55 LEU B N 1
ATOM 1550 C CA . LEU B 1 55 ? 0.958 8.789 13.398 1 98.62 55 LEU B CA 1
ATOM 1551 C C . LEU B 1 55 ? 2.359 9.367 13.523 1 98.62 55 LEU B C 1
ATOM 1553 O O . LEU B 1 55 ? 3.018 9.648 12.523 1 98.62 55 LEU B O 1
ATOM 1557 N N . ALA B 1 56 ? 2.814 9.555 14.742 1 98.56 56 ALA B N 1
ATOM 1558 C CA . ALA B 1 56 ? 4.152 10.086 14.984 1 98.56 56 ALA B CA 1
ATOM 1559 C C . ALA B 1 56 ? 5.215 9.227 14.312 1 98.56 56 ALA B C 1
ATOM 1561 O O . ALA B 1 56 ? 6.113 9.742 13.648 1 98.56 56 ALA B O 1
ATOM 1562 N N . GLN B 1 57 ? 5.051 7.961 14.453 1 98.62 57 GLN B N 1
ATOM 1563 C CA . GLN B 1 57 ? 5.996 7.012 13.867 1 98.62 57 GLN B CA 1
ATOM 1564 C C . GLN B 1 57 ? 5.984 7.09 12.344 1 98.62 57 GLN B C 1
ATOM 1566 O O . GLN B 1 57 ? 7.039 7.102 11.711 1 98.62 57 GLN B O 1
ATOM 1571 N N . GLN B 1 58 ? 4.805 7.109 11.742 1 98.56 58 GLN B N 1
ATOM 1572 C CA . GLN B 1 58 ? 4.68 7.16 10.289 1 98.56 58 GLN B CA 1
ATOM 1573 C C . GLN B 1 58 ? 5.277 8.445 9.727 1 98.56 58 GLN B C 1
ATOM 1575 O O . GLN B 1 58 ? 5.965 8.422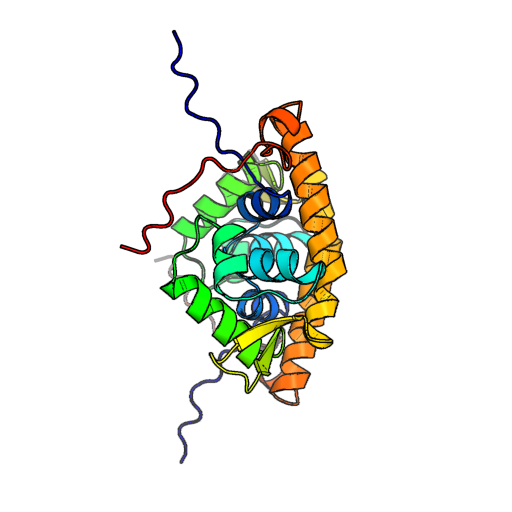 8.703 1 98.56 58 GLN B O 1
ATOM 1580 N N . LEU B 1 59 ? 5.023 9.555 10.406 1 98.75 59 LEU B N 1
ATOM 1581 C CA . LEU B 1 59 ? 5.551 10.836 9.969 1 98.75 59 LEU B CA 1
ATOM 1582 C C . LEU B 1 59 ? 7.074 10.844 10.031 1 98.75 59 LEU B C 1
ATOM 1584 O O . LEU B 1 59 ? 7.734 11.32 9.102 1 98.75 59 LEU B O 1
ATOM 1588 N N . ARG B 1 60 ? 7.609 10.297 11.086 1 98.56 60 ARG B N 1
ATOM 1589 C CA . ARG B 1 60 ? 9.062 10.211 11.227 1 98.56 60 ARG B CA 1
ATOM 1590 C C . ARG B 1 60 ? 9.672 9.367 10.125 1 98.56 60 ARG B C 1
ATOM 1592 O O . ARG B 1 60 ? 10.703 9.734 9.547 1 98.56 60 ARG B O 1
ATOM 1599 N N . GLU B 1 61 ? 9.117 8.273 9.828 1 98.5 61 GLU B N 1
ATOM 1600 C CA . GLU B 1 61 ? 9.633 7.375 8.797 1 98.5 61 GLU B CA 1
ATOM 1601 C C . GLU B 1 61 ? 9.555 8.023 7.422 1 98.5 61 GLU B C 1
ATOM 1603 O O . GLU B 1 61 ? 10.5 7.93 6.633 1 98.5 61 GLU B O 1
ATOM 1608 N N . LEU B 1 62 ? 8.438 8.672 7.145 1 98.69 62 LEU B N 1
ATOM 1609 C CA . LEU B 1 62 ? 8.266 9.336 5.855 1 98.69 62 LEU B CA 1
ATOM 1610 C C . LEU B 1 62 ? 9.25 10.477 5.695 1 98.69 62 LEU B C 1
ATOM 1612 O O . LEU B 1 62 ? 9.75 10.727 4.594 1 98.69 62 LEU B O 1
ATOM 1616 N N . GLU B 1 63 ? 9.508 11.172 6.82 1 98.62 63 GLU B N 1
ATOM 1617 C CA . GLU B 1 63 ? 10.516 12.227 6.797 1 98.62 63 GLU B CA 1
ATOM 1618 C C . GLU B 1 63 ? 11.914 11.648 6.566 1 98.62 63 GLU B C 1
ATOM 1620 O O . GLU B 1 63 ? 12.656 12.141 5.719 1 98.62 63 GLU B O 1
ATOM 1625 N N . ARG B 1 64 ? 12.219 10.602 7.277 1 97.81 64 ARG B N 1
ATOM 1626 C CA . ARG B 1 64 ? 13.516 9.945 7.172 1 97.81 64 ARG B CA 1
ATOM 1627 C C . ARG B 1 64 ? 13.773 9.461 5.746 1 97.81 64 ARG B C 1
ATOM 1629 O O . ARG B 1 64 ? 14.891 9.586 5.234 1 97.81 64 ARG B O 1
ATOM 1636 N N . ASP B 1 65 ? 12.742 9.023 5.086 1 97.69 65 ASP B N 1
ATOM 1637 C CA . ASP B 1 65 ? 12.891 8.445 3.754 1 97.69 65 ASP B CA 1
ATOM 1638 C C . ASP B 1 65 ? 12.781 9.523 2.674 1 97.69 65 ASP B C 1
ATOM 1640 O O . ASP B 1 65 ? 12.836 9.219 1.48 1 97.69 65 ASP B O 1
ATOM 1644 N N . GLY B 1 66 ? 12.523 10.711 3.104 1 98 66 GLY B N 1
ATOM 1645 C CA . GLY B 1 66 ? 12.594 11.852 2.203 1 98 66 GLY B CA 1
ATOM 1646 C C . GLY B 1 66 ? 11.273 12.148 1.509 1 98 66 GLY B C 1
ATOM 1647 O O . GLY B 1 66 ? 11.219 12.961 0.585 1 98 66 GLY B O 1
ATOM 1648 N N . VAL B 1 67 ? 10.234 11.539 1.933 1 98.5 67 VAL B N 1
ATOM 1649 C CA . VAL B 1 67 ? 8.938 11.656 1.266 1 98.5 67 VAL B CA 1
ATOM 1650 C C . VAL B 1 67 ? 8.195 12.883 1.795 1 98.5 67 VAL B C 1
ATOM 1652 O O . VAL B 1 67 ? 7.426 13.516 1.064 1 98.5 67 VAL B O 1
ATOM 1655 N N . LEU B 1 68 ? 8.492 13.242 3.064 1 98.56 68 LEU B N 1
ATOM 1656 C CA . LEU B 1 68 ? 7.895 14.414 3.695 1 98.56 68 LEU B CA 1
ATOM 1657 C C . LEU B 1 68 ? 8.969 15.398 4.156 1 98.56 68 LEU B C 1
ATOM 1659 O O . LEU B 1 68 ? 10.109 15 4.391 1 98.56 68 LEU B O 1
ATOM 1663 N N . LEU B 1 69 ? 8.523 16.641 4.25 1 98.56 69 LEU B N 1
ATOM 1664 C CA . LEU B 1 69 ? 9.305 17.688 4.91 1 98.56 69 LEU B CA 1
ATOM 1665 C C . LEU B 1 69 ? 8.625 18.141 6.195 1 98.56 69 LEU B C 1
ATOM 1667 O O . LEU B 1 69 ? 7.41 18.359 6.215 1 98.56 69 LEU B O 1
ATOM 1671 N N . ARG B 1 70 ? 9.359 18.109 7.223 1 98.06 70 ARG B N 1
ATOM 1672 C CA . ARG B 1 70 ? 8.898 18.703 8.477 1 98.06 70 ARG B CA 1
ATOM 1673 C C . ARG B 1 70 ? 9.344 20.156 8.586 1 98.06 70 ARG B C 1
ATOM 1675 O O . ARG B 1 70 ? 10.539 20.453 8.602 1 98.06 70 ARG B O 1
ATOM 1682 N N . CYS B 1 71 ? 8.398 21.062 8.688 1 97.12 71 CYS B N 1
ATOM 1683 C CA . CYS B 1 71 ? 8.688 22.5 8.789 1 97.12 71 CYS B CA 1
ATOM 1684 C C . CYS B 1 71 ? 8.484 23 10.219 1 97.12 71 CYS B C 1
ATOM 1686 O O . CYS B 1 71 ? 7.363 23.016 10.719 1 97.12 71 CYS B O 1
ATOM 1688 N N . ASP B 1 72 ? 9.555 23.484 10.789 1 95.44 72 ASP B N 1
ATOM 1689 C CA . ASP B 1 72 ? 9.516 24.031 12.148 1 95.44 72 ASP B CA 1
ATOM 1690 C C . ASP B 1 72 ? 9.445 25.547 12.133 1 95.44 72 ASP B C 1
ATOM 1692 O O . ASP B 1 72 ? 10.234 26.203 11.453 1 95.44 72 ASP B O 1
ATOM 1696 N N . TYR B 1 73 ? 8.469 26.078 12.789 1 93.44 73 TYR B N 1
ATOM 1697 C CA . TYR B 1 73 ? 8.328 27.531 12.914 1 93.44 73 TYR B CA 1
ATOM 1698 C C . TYR B 1 73 ? 8.648 27.984 14.328 1 93.44 73 TYR B C 1
ATOM 1700 O O . TYR B 1 73 ? 8.094 27.469 15.297 1 93.44 73 TYR B O 1
ATOM 1708 N N . GLU B 1 74 ? 9.562 28.875 14.375 1 92.06 74 GLU B N 1
ATOM 1709 C CA . GLU B 1 74 ? 9.969 29.422 15.656 1 92.06 74 GLU B CA 1
ATOM 1710 C C . GLU B 1 74 ? 8.984 30.5 16.125 1 92.06 74 GLU B C 1
ATOM 1712 O O . GLU B 1 74 ? 9.312 31.688 16.125 1 92.06 74 GLU B O 1
ATOM 1717 N N . GLU B 1 75 ? 7.859 30.141 16.359 1 90.94 75 GLU B N 1
ATOM 1718 C CA . GLU B 1 75 ? 6.84 31.016 16.922 1 90.94 75 GLU B CA 1
ATOM 1719 C C . GLU B 1 75 ? 6.422 30.562 18.312 1 90.94 75 GLU B C 1
ATOM 1721 O O . GLU B 1 75 ? 6.93 29.562 18.828 1 90.94 75 GLU B O 1
ATOM 1726 N N . VAL B 1 76 ? 5.84 31.5 19.109 1 90.12 76 VAL B N 1
ATOM 1727 C CA . VAL B 1 76 ? 5.32 31.141 20.438 1 90.12 76 VAL B CA 1
ATOM 1728 C C . VAL B 1 76 ? 3.809 30.953 20.359 1 90.12 76 VAL B C 1
ATOM 1730 O O . VAL B 1 76 ? 3.07 31.891 20.031 1 90.12 76 VAL B O 1
ATOM 1733 N N . PRO B 1 77 ? 3.482 29.578 20.594 1 91.75 77 PRO B N 1
ATOM 1734 C CA . PRO B 1 77 ? 4.125 28.281 20.797 1 91.75 77 PRO B CA 1
ATOM 1735 C C . PRO B 1 77 ? 4.707 27.703 19.516 1 91.75 77 PRO B C 1
ATOM 1737 O O . PRO B 1 77 ? 4.238 28.031 18.422 1 91.75 77 PRO B O 1
ATOM 1740 N N . PRO B 1 78 ? 5.672 26.844 19.734 1 93 78 PRO B N 1
ATOM 1741 C CA . PRO B 1 78 ? 6.281 26.266 18.531 1 93 78 PRO B CA 1
ATOM 1742 C C . PRO B 1 78 ? 5.27 25.531 17.656 1 93 78 PRO B C 1
ATOM 1744 O O . PRO B 1 78 ? 4.344 24.906 18.172 1 93 78 PRO B O 1
ATOM 1747 N N . LYS B 1 79 ? 5.441 25.734 16.359 1 94.56 79 LYS B N 1
ATOM 1748 C CA . LYS B 1 79 ? 4.535 25.141 15.375 1 94.56 79 LYS B CA 1
ATOM 1749 C C . LYS B 1 79 ? 5.289 24.234 14.406 1 94.56 79 LYS B C 1
ATOM 1751 O O . LYS B 1 79 ? 6.352 24.609 13.898 1 94.56 79 LYS B O 1
ATOM 1756 N N . VAL B 1 80 ? 4.711 23.062 14.227 1 97.25 80 VAL B N 1
ATOM 1757 C CA . VAL B 1 80 ? 5.289 22.125 13.266 1 97.25 80 VAL B CA 1
ATOM 1758 C C . VAL B 1 80 ? 4.238 21.75 12.219 1 97.25 80 VAL B C 1
ATOM 1760 O O . VAL B 1 80 ? 3.086 21.484 12.555 1 97.25 80 VAL B O 1
ATOM 1763 N N . GLU B 1 81 ? 4.688 21.828 10.945 1 98.56 81 GLU B N 1
ATOM 1764 C CA . GLU B 1 81 ? 3.832 21.391 9.852 1 98.56 81 GLU B CA 1
ATOM 1765 C C . GLU B 1 81 ? 4.547 20.359 8.969 1 98.56 81 GLU B C 1
ATOM 1767 O O . GLU B 1 81 ? 5.777 20.344 8.914 1 98.56 81 GLU B O 1
ATOM 1772 N N . TYR B 1 82 ? 3.752 19.578 8.359 1 98.75 82 TYR B N 1
ATOM 1773 C CA . TYR B 1 82 ? 4.262 18.594 7.418 1 98.75 82 TYR B CA 1
ATOM 1774 C C . TYR B 1 82 ? 3.766 18.875 6.004 1 98.75 82 TYR B C 1
ATOM 1776 O O . TYR B 1 82 ? 2.609 19.25 5.812 1 98.75 82 TYR B O 1
ATOM 1784 N N . GLU B 1 83 ? 4.633 18.688 5.086 1 98.5 83 GLU B N 1
ATOM 1785 C CA . GLU B 1 83 ? 4.254 18.844 3.684 1 98.5 83 GLU B CA 1
ATOM 1786 C C . GLU B 1 83 ? 4.934 17.797 2.807 1 98.5 83 GLU B C 1
ATOM 1788 O O . GLU B 1 83 ? 5.953 17.219 3.197 1 98.5 83 GLU B O 1
ATOM 1793 N N . LEU B 1 84 ? 4.367 17.562 1.64 1 98.44 84 LEU B N 1
ATOM 1794 C CA . LEU B 1 84 ? 5 16.672 0.681 1 98.44 84 LEU B CA 1
ATOM 1795 C C . LEU B 1 84 ? 6.297 17.266 0.149 1 98.44 84 LEU B C 1
ATOM 1797 O O . LEU B 1 84 ? 6.348 18.453 -0.182 1 98.44 84 LEU B O 1
ATOM 1801 N N . SER B 1 85 ? 7.309 16.438 0.159 1 98.56 85 SER B N 1
ATOM 1802 C CA . SER B 1 85 ? 8.508 16.859 -0.56 1 98.56 85 SER B CA 1
ATOM 1803 C C . SER B 1 85 ? 8.32 16.719 -2.068 1 98.56 85 SER B C 1
ATOM 1805 O O . SER B 1 85 ? 7.312 16.188 -2.529 1 98.56 85 SER B O 1
ATOM 1807 N N . GLU B 1 86 ? 9.312 17.266 -2.766 1 97.69 86 GLU B N 1
ATOM 1808 C CA . GLU B 1 86 ? 9.305 17.016 -4.203 1 97.69 86 GLU B CA 1
ATOM 1809 C C . GLU B 1 86 ? 9.344 15.516 -4.504 1 97.69 86 GLU B C 1
ATOM 1811 O O . GLU B 1 86 ? 8.625 15.031 -5.383 1 97.69 86 GLU B O 1
ATOM 1816 N N . TYR B 1 87 ? 10.156 14.789 -3.758 1 98 87 TYR B N 1
ATOM 1817 C CA . TYR B 1 87 ? 10.297 13.344 -3.873 1 98 87 TYR B CA 1
ATOM 1818 C C . TYR B 1 87 ? 8.984 12.641 -3.57 1 98 87 TYR B C 1
ATOM 1820 O O . TYR B 1 87 ? 8.555 11.758 -4.32 1 98 87 TYR B O 1
ATOM 1828 N N . GLY B 1 88 ? 8.289 13.109 -2.574 1 98.12 88 GLY B N 1
ATOM 1829 C CA . GLY B 1 88 ? 7.004 12.547 -2.182 1 98.12 88 GLY B CA 1
ATOM 1830 C C . GLY B 1 88 ? 5.891 12.867 -3.158 1 98.12 88 GLY B C 1
ATOM 1831 O O . GLY B 1 88 ? 4.93 12.109 -3.287 1 98.12 88 GLY B O 1
ATOM 1832 N N . SER B 1 89 ? 6.039 13.977 -3.836 1 98.31 89 SER B N 1
ATOM 1833 C CA . SER B 1 89 ? 5.004 14.422 -4.766 1 98.31 89 SER B CA 1
ATOM 1834 C C . SER B 1 89 ? 4.918 13.5 -5.977 1 98.31 89 SER B C 1
ATOM 1836 O O . SER B 1 89 ? 3.941 13.539 -6.73 1 98.31 89 SER B O 1
ATOM 1838 N N . GLU B 1 90 ? 5.891 12.656 -6.195 1 98.12 90 GLU B N 1
ATOM 1839 C CA . GLU B 1 90 ? 5.867 11.68 -7.277 1 98.12 90 GLU B CA 1
ATOM 1840 C C . GLU B 1 90 ? 4.723 10.688 -7.102 1 98.12 90 GLU B C 1
ATOM 1842 O O . GLU B 1 90 ? 4.281 10.055 -8.062 1 98.12 90 GLU B O 1
ATOM 1847 N N . PHE B 1 91 ? 4.176 10.594 -5.871 1 98.44 91 PHE B N 1
ATOM 1848 C CA . PHE B 1 91 ? 3.137 9.609 -5.578 1 98.44 91 PHE B CA 1
ATOM 1849 C C . PHE B 1 91 ? 1.752 10.195 -5.832 1 98.44 91 PHE B C 1
ATOM 1851 O O . PHE B 1 91 ? 0.746 9.492 -5.711 1 98.44 91 PHE B O 1
ATOM 1858 N N . ILE B 1 92 ? 1.651 11.422 -6.211 1 98.44 92 ILE B N 1
ATOM 1859 C CA . ILE B 1 92 ? 0.358 12.078 -6.348 1 98.44 92 ILE B CA 1
ATOM 1860 C C . ILE B 1 92 ? -0.493 11.336 -7.375 1 98.44 92 ILE B C 1
ATOM 1862 O O . ILE B 1 92 ? -1.685 11.109 -7.152 1 98.44 92 ILE B O 1
ATOM 1866 N N . GLY B 1 93 ? 0.129 10.93 -8.5 1 98.12 93 GLY B N 1
ATOM 1867 C CA . GLY B 1 93 ? -0.605 10.18 -9.508 1 98.12 93 GLY B CA 1
ATOM 1868 C C . GLY B 1 93 ? -1.156 8.867 -8.984 1 98.12 93 GLY B C 1
ATOM 1869 O O . GLY B 1 93 ? -2.297 8.5 -9.281 1 98.12 93 GLY B O 1
ATOM 1870 N N . VAL B 1 94 ? -0.402 8.172 -8.219 1 98.31 94 VAL B N 1
ATOM 1871 C CA . VAL B 1 94 ? -0.806 6.895 -7.629 1 98.31 94 VAL B CA 1
ATOM 1872 C C . VAL B 1 94 ? -1.929 7.125 -6.621 1 98.31 94 VAL B C 1
ATOM 1874 O O . VAL B 1 94 ? -2.91 6.379 -6.594 1 98.31 94 VAL B O 1
ATOM 1877 N N . LEU B 1 95 ? -1.814 8.156 -5.824 1 98.38 95 LEU B N 1
ATOM 1878 C CA . LEU B 1 95 ? -2.824 8.461 -4.816 1 98.38 95 LEU B CA 1
ATOM 1879 C C . LEU B 1 95 ? -4.148 8.844 -5.473 1 98.38 95 LEU B C 1
ATOM 1881 O O . LEU B 1 95 ? -5.215 8.461 -4.988 1 98.38 95 LEU B O 1
ATOM 1885 N N . ASP B 1 96 ? -4.055 9.555 -6.539 1 98.06 96 ASP B N 1
ATOM 1886 C CA . ASP B 1 96 ? -5.254 9.883 -7.309 1 98.06 96 ASP B CA 1
ATOM 1887 C C . ASP B 1 96 ? -5.91 8.617 -7.855 1 98.06 96 ASP B C 1
ATOM 1889 O O . ASP B 1 96 ? -7.133 8.469 -7.785 1 98.06 96 ASP B O 1
ATOM 1893 N N . PHE B 1 97 ? -5.109 7.754 -8.391 1 98.5 97 PHE B N 1
ATOM 1894 C CA . PHE B 1 97 ? -5.617 6.484 -8.891 1 98.5 97 PHE B CA 1
ATOM 1895 C C . PHE B 1 97 ? -6.289 5.691 -7.77 1 98.5 97 PHE B C 1
ATOM 1897 O O . PHE B 1 97 ? -7.383 5.156 -7.953 1 98.5 97 PHE B O 1
ATOM 1904 N N . PHE B 1 98 ? -5.656 5.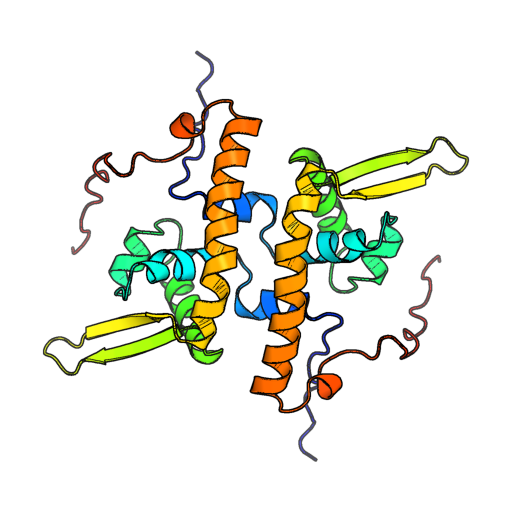66 -6.598 1 98.31 98 PHE B N 1
ATOM 1905 C CA . PHE B 1 98 ? -6.23 4.945 -5.465 1 98.31 98 PHE B CA 1
ATOM 1906 C C . PHE B 1 98 ? -7.602 5.508 -5.105 1 98.31 98 PHE B C 1
ATOM 1908 O O . PHE B 1 98 ? -8.539 4.754 -4.832 1 98.31 98 PHE B O 1
ATOM 1915 N N . CYS B 1 99 ? -7.676 6.793 -5.121 1 97.69 99 CYS B N 1
ATOM 1916 C CA . CYS B 1 99 ? -8.93 7.441 -4.754 1 97.69 99 CYS B CA 1
ATOM 1917 C C . CYS B 1 99 ? -10.039 7.086 -5.742 1 97.69 99 CYS B C 1
ATOM 1919 O O . CYS B 1 99 ? -11.102 6.621 -5.344 1 97.69 99 CYS B O 1
ATOM 1921 N N . HIS B 1 100 ? -9.758 7.211 -6.965 1 97.56 100 HIS B N 1
ATOM 1922 C CA . HIS B 1 100 ? -10.758 6.965 -7.996 1 97.56 100 HIS B CA 1
ATOM 1923 C C . HIS B 1 100 ? -11.125 5.488 -8.07 1 97.56 100 HIS B C 1
ATOM 1925 O O . HIS B 1 100 ? -12.305 5.141 -8.164 1 97.56 100 HIS B O 1
ATOM 1931 N N . TRP B 1 101 ? -10.148 4.652 -8.039 1 98.19 101 TRP B N 1
ATOM 1932 C CA . TRP B 1 101 ? -10.398 3.215 -8.086 1 98.19 101 TRP B CA 1
ATOM 1933 C C . TRP B 1 101 ? -11.219 2.766 -6.883 1 98.19 101 TRP B C 1
ATOM 1935 O O . TRP B 1 101 ? -12.141 1.956 -7.016 1 98.19 101 TRP B O 1
ATOM 1945 N N . GLY B 1 102 ? -10.828 3.295 -5.699 1 97.88 102 GLY B N 1
ATOM 1946 C CA . GLY B 1 102 ? -11.562 2.959 -4.492 1 97.88 102 GLY B CA 1
ATOM 1947 C C . GLY B 1 102 ? -13.039 3.326 -4.566 1 97.88 102 GLY B C 1
ATOM 1948 O O . GLY B 1 102 ? -13.898 2.541 -4.164 1 97.88 102 GLY B O 1
ATOM 1949 N N . GLU B 1 103 ? -13.281 4.465 -5.094 1 96.44 103 GLU B N 1
ATOM 1950 C CA . GLU B 1 103 ? -14.664 4.906 -5.242 1 96.44 103 GLU B CA 1
ATOM 1951 C C . GLU B 1 103 ? -15.414 4.043 -6.25 1 96.44 103 GLU B C 1
ATOM 1953 O O . GLU B 1 103 ? -16.562 3.662 -6.016 1 96.44 103 GLU B O 1
ATOM 1958 N N . ALA B 1 104 ? -14.773 3.736 -7.34 1 96.94 104 ALA B N 1
ATOM 1959 C CA . ALA B 1 104 ? -15.375 2.857 -8.344 1 96.94 104 ALA B CA 1
ATOM 1960 C C . ALA B 1 104 ? -15.656 1.476 -7.758 1 96.94 104 ALA B C 1
ATOM 1962 O O . ALA B 1 104 ? -16.656 0.839 -8.109 1 96.94 104 ALA B O 1
ATOM 1963 N N . HIS B 1 105 ? -14.773 1.023 -6.887 1 97.5 105 HIS B N 1
ATOM 1964 C CA . HIS B 1 105 ? -14.938 -0.271 -6.238 1 97.5 105 HIS B CA 1
ATOM 1965 C C . HIS B 1 105 ? -16.188 -0.292 -5.367 1 97.5 105 HIS B C 1
ATOM 1967 O O . HIS B 1 105 ? -16.922 -1.282 -5.348 1 97.5 105 HIS B O 1
ATOM 1973 N N . LEU B 1 106 ? -16.438 0.785 -4.68 1 95 106 LEU B N 1
ATOM 1974 C CA . LEU B 1 106 ? -17.641 0.88 -3.869 1 95 106 LEU B CA 1
ATOM 1975 C C . LEU B 1 106 ? -18.891 0.788 -4.742 1 95 106 LEU B C 1
ATOM 1977 O O . LEU B 1 106 ? -19.875 0.133 -4.371 1 95 106 LEU B O 1
ATOM 1981 N N . ASP B 1 107 ? -18.859 1.474 -5.879 1 95.25 107 ASP B N 1
ATOM 1982 C CA . ASP B 1 107 ? -19.969 1.393 -6.816 1 95.25 107 ASP B CA 1
ATOM 1983 C C . ASP B 1 107 ? -20.172 -0.038 -7.316 1 95.25 107 ASP B C 1
ATOM 1985 O O . ASP B 1 107 ? -21.297 -0.508 -7.438 1 95.25 107 ASP B O 1
ATOM 1989 N N . ARG B 1 108 ? -19.047 -0.671 -7.559 1 94.19 108 ARG B N 1
ATOM 1990 C CA . ARG B 1 108 ? -19.078 -2.037 -8.07 1 94.19 108 ARG B CA 1
ATOM 1991 C C . ARG B 1 108 ? -19.672 -2.992 -7.043 1 94.19 108 ARG B C 1
ATOM 1993 O O . ARG B 1 108 ? -20.484 -3.855 -7.387 1 94.19 108 ARG B O 1
ATOM 2000 N N . VAL B 1 109 ? -19.344 -2.801 -5.82 1 93.31 109 VAL B N 1
ATOM 2001 C CA . VAL B 1 109 ? -19.688 -3.77 -4.781 1 93.31 109 VAL B CA 1
ATOM 2002 C C . VAL B 1 109 ? -21.031 -3.418 -4.168 1 93.31 109 VAL B C 1
ATOM 2004 O O . VAL B 1 109 ? -21.859 -4.301 -3.922 1 93.31 109 VAL B O 1
ATOM 2007 N N . TYR B 1 110 ? -21.312 -2.125 -4.031 1 91.31 110 TYR B N 1
ATOM 2008 C CA . TYR B 1 110 ? -22.484 -1.741 -3.262 1 91.31 110 TYR B CA 1
ATOM 2009 C C . TYR B 1 110 ? -23.516 -1.056 -4.148 1 91.31 110 TYR B C 1
ATOM 2011 O O . TYR B 1 110 ? -24.641 -0.801 -3.715 1 91.31 110 TYR B O 1
ATOM 2019 N N . GLY B 1 111 ? -23.172 -0.77 -5.359 1 90.75 111 GLY B N 1
ATOM 2020 C CA . GLY B 1 111 ? -24.094 -0.17 -6.309 1 90.75 111 GLY B CA 1
ATOM 2021 C C . GLY B 1 111 ? -24.109 1.346 -6.25 1 90.75 111 GLY B C 1
ATOM 2022 O O . GLY B 1 111 ? -24.438 2.008 -7.242 1 90.75 111 GLY B O 1
ATOM 2023 N N . ASP B 1 112 ? -23.812 1.927 -5.023 1 87 112 ASP B N 1
ATOM 2024 C CA . ASP B 1 112 ? -23.781 3.371 -4.816 1 87 112 ASP B CA 1
ATOM 2025 C C . ASP B 1 112 ? -22.734 3.744 -3.771 1 87 112 ASP B C 1
ATOM 2027 O O . ASP B 1 112 ? -22.922 3.496 -2.578 1 87 112 ASP B O 1
ATOM 2031 N N . ARG B 1 113 ? -21.656 4.473 -4.246 1 86.44 113 ARG B N 1
ATOM 2032 C CA . ARG B 1 113 ? -20.562 4.805 -3.348 1 86.44 113 ARG B CA 1
ATOM 2033 C C . ARG B 1 113 ? -21.031 5.738 -2.236 1 86.44 113 ARG B C 1
ATOM 2035 O O . ARG B 1 113 ? -20.438 5.766 -1.154 1 86.44 113 ARG B O 1
ATOM 2042 N N . ARG B 1 114 ? -22.016 6.492 -2.375 1 85.38 114 ARG B N 1
ATOM 2043 C CA . ARG B 1 114 ? -22.484 7.461 -1.392 1 85.38 114 ARG B CA 1
ATOM 2044 C C . ARG B 1 114 ? -22.984 6.762 -0.135 1 85.38 114 ARG B C 1
ATOM 2046 O O . ARG B 1 114 ? -23.031 7.363 0.94 1 85.38 114 ARG B O 1
ATOM 2053 N N . LEU B 1 115 ? -23.281 5.52 -0.319 1 85.5 115 LEU B N 1
ATOM 2054 C CA . LEU B 1 115 ? -23.781 4.723 0.803 1 85.5 115 LEU B CA 1
ATOM 2055 C C . LEU B 1 115 ? -22.641 4.363 1.751 1 85.5 115 LEU B C 1
ATOM 2057 O O . LEU B 1 115 ? -22.875 4.082 2.93 1 85.5 115 LEU B O 1
ATOM 2061 N N . MET B 1 116 ? -21.375 4.441 1.148 1 89.38 116 MET B N 1
ATOM 2062 C CA . MET B 1 116 ? -20.25 3.914 1.912 1 89.38 116 MET B CA 1
ATOM 2063 C C . MET B 1 116 ? -19.234 5.008 2.203 1 89.38 116 MET B C 1
ATOM 2065 O O . MET B 1 116 ? -18.281 4.789 2.951 1 89.38 116 MET B O 1
ATOM 2069 N N . LEU B 1 117 ? -19.406 6.125 1.651 1 88 117 LEU B N 1
ATOM 2070 C CA . LEU B 1 117 ? -18.5 7.25 1.889 1 88 117 LEU B CA 1
ATOM 2071 C C . LEU B 1 117 ? -19.109 8.234 2.885 1 88 117 LEU B C 1
ATOM 2073 O O . LEU B 1 117 ? -20.328 8.492 2.842 1 88 117 LEU B O 1
ATOM 2077 N N . GLU B 1 118 ? -18.312 8.695 3.719 1 82.69 118 GLU B N 1
ATOM 2078 C CA . GLU B 1 118 ? -18.781 9.727 4.641 1 82.69 118 GLU B CA 1
ATOM 2079 C C . GLU B 1 118 ? -19.047 11.039 3.914 1 82.69 118 GLU B C 1
ATOM 2081 O O . GLU B 1 118 ? -18.359 11.367 2.938 1 82.69 118 GLU B O 1
ATOM 2086 N N . ASP B 1 119 ? -20.109 11.625 4.27 1 67.44 119 ASP B N 1
ATOM 2087 C CA . ASP B 1 119 ? -20.438 12.93 3.703 1 67.44 119 ASP B CA 1
ATOM 2088 C C . ASP B 1 119 ? -19.469 14.008 4.18 1 67.44 119 ASP B C 1
ATOM 2090 O O . ASP B 1 119 ? -19.359 14.258 5.379 1 67.44 119 ASP B O 1
ATOM 2094 N N . PRO B 1 120 ? -18.641 14.422 3.123 1 61.22 120 PRO B N 1
ATOM 2095 C CA . PRO B 1 120 ? -17.703 15.453 3.572 1 61.22 120 PRO B CA 1
ATOM 2096 C C . PRO B 1 120 ? -18.391 16.594 4.301 1 61.22 120 PRO B C 1
ATOM 2098 O O . PRO B 1 120 ? -17.75 17.344 5.047 1 61.22 120 PRO B O 1
ATOM 2101 N N . PHE B 1 121 ? -19.688 16.781 3.975 1 55.5 121 PHE B N 1
ATOM 2102 C CA . PHE B 1 121 ? -20.438 17.891 4.543 1 55.5 121 PHE B CA 1
ATOM 2103 C C . PHE B 1 121 ? -21.156 17.469 5.816 1 55.5 121 PHE B C 1
ATOM 2105 O O . PHE B 1 121 ? -21.828 18.281 6.449 1 55.5 121 PHE B O 1
ATOM 2112 N N . GLU B 1 122 ? -21.125 16.219 6.098 1 57.22 122 GLU B N 1
ATOM 2113 C CA . GLU B 1 122 ? -21.734 15.836 7.359 1 57.22 122 GLU B CA 1
ATOM 2114 C C . GLU B 1 122 ? -20.906 16.297 8.555 1 57.22 122 GLU B C 1
ATOM 2116 O O . GLU B 1 122 ? -19.703 16.094 8.594 1 57.22 122 GLU B O 1
ATOM 2121 N N . PRO B 1 123 ? -21.391 17.234 9.336 1 50.56 123 PRO B N 1
ATOM 2122 C CA . PRO B 1 123 ? -20.703 17.797 10.5 1 50.56 123 PRO B CA 1
ATOM 2123 C C . PRO B 1 123 ? -20.031 16.75 11.359 1 50.56 123 PRO B C 1
ATOM 2125 O O . PRO B 1 123 ? -20.547 15.633 11.5 1 50.56 123 PRO B O 1
ATOM 2128 N N . GLU B 1 124 ? -18.734 16.641 11.352 1 52.12 124 GLU B N 1
ATOM 2129 C CA . GLU B 1 124 ? -18 15.828 12.328 1 52.12 124 GLU B CA 1
ATOM 2130 C C . GLU B 1 124 ? -18.719 15.82 13.672 1 52.12 124 GLU B C 1
ATOM 2132 O O . GLU B 1 124 ? -19.172 16.859 14.148 1 52.12 124 GLU B O 1
ATOM 2137 N N . ALA B 1 125 ? -19.375 14.852 14.078 1 47.16 125 ALA B N 1
ATOM 2138 C CA . ALA B 1 125 ? -19.844 14.938 15.453 1 47.16 125 ALA B CA 1
ATOM 2139 C C . ALA B 1 125 ? -18.797 15.578 16.359 1 47.16 125 ALA B C 1
ATOM 2141 O O . ALA B 1 125 ? -17.594 15.406 16.125 1 47.16 125 ALA B O 1
ATOM 2142 N N . ASP B 1 126 ? -18.969 16.703 17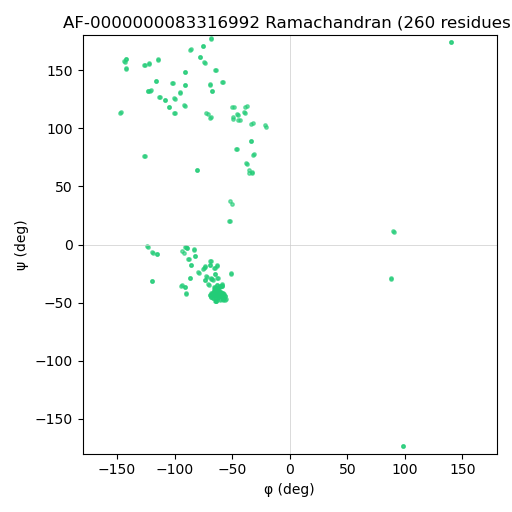.031 1 43.97 126 ASP B N 1
ATOM 2143 C CA . ASP B 1 126 ? -18.156 17.406 18.031 1 43.97 126 ASP B CA 1
ATOM 2144 C C . ASP B 1 126 ? -17.391 16.406 18.891 1 43.97 126 ASP B C 1
ATOM 2146 O O . ASP B 1 126 ? -17.953 15.75 19.766 1 43.97 126 ASP B O 1
ATOM 2150 N N . LEU B 1 127 ? -16.531 15.625 18.359 1 45.97 127 LEU B N 1
ATOM 2151 C CA . LEU B 1 127 ? -15.766 14.906 19.375 1 45.97 127 LEU B CA 1
ATOM 2152 C C . LEU B 1 127 ? -15.219 15.867 20.422 1 45.97 127 LEU B C 1
ATOM 2154 O O . LEU B 1 127 ? -14.766 16.969 20.094 1 45.97 127 LEU B O 1
ATOM 2158 N N . PRO B 1 128 ? -15.586 15.742 21.688 1 40.06 128 PRO B N 1
ATOM 2159 C CA . PRO B 1 128 ? -15.156 16.672 22.734 1 40.06 128 PRO B CA 1
ATOM 2160 C C . PRO B 1 128 ? -13.648 16.922 22.719 1 40.06 128 PRO B C 1
ATOM 2162 O O . PRO B 1 128 ? -12.883 16.047 22.312 1 40.06 128 PRO B O 1
ATOM 2165 N N . ASP B 1 129 ? -13.211 18.094 22.297 1 41.19 129 ASP B N 1
ATOM 2166 C CA . ASP B 1 129 ? -11.867 18.578 22.594 1 41.19 129 ASP B CA 1
ATOM 2167 C C . ASP B 1 129 ? -11.406 18.141 23.984 1 41.19 129 ASP B C 1
ATOM 2169 O O . ASP B 1 129 ? -11.938 18.609 24.984 1 41.19 129 ASP B O 1
ATOM 2173 N N . THR B 1 130 ? -11.266 16.875 24.203 1 37 130 THR B N 1
ATOM 2174 C CA . THR B 1 130 ? -10.789 16.547 25.531 1 37 130 THR B CA 1
ATOM 2175 C C . THR B 1 130 ? -9.547 17.375 25.875 1 37 130 THR B C 1
ATOM 2177 O O . THR B 1 130 ? -8.438 16.844 25.891 1 37 130 THR B O 1
ATOM 2180 N N . ALA B 1 131 ? -9.445 18.578 25.453 1 34.56 131 ALA B N 1
ATOM 2181 C CA . ALA B 1 131 ? -8.492 19.438 26.141 1 34.56 131 ALA B CA 1
ATOM 2182 C C . ALA B 1 131 ? -8.734 19.406 27.656 1 34.56 131 ALA B C 1
ATOM 2184 O O . ALA B 1 131 ? -8.07 20.141 28.406 1 34.56 131 ALA B O 1
ATOM 2185 N N . ASP B 1 132 ? -9.414 18.453 28.422 1 28.14 132 ASP B N 1
ATOM 2186 C CA . ASP B 1 132 ? -9.234 18.703 29.844 1 28.14 132 ASP B CA 1
ATOM 2187 C C . ASP B 1 132 ? -7.82 18.328 30.297 1 28.14 132 ASP B C 1
ATOM 2189 O O . ASP B 1 132 ? -7.254 17.344 29.812 1 28.14 132 ASP B O 1
#

Foldseek 3Di:
DPPPPPPDDDDDVVVVVCVQQNDDPRLVLLLVQLVHKDFLVRSCVSVVVADSVRSVVSQVSNVVVPQKDWDWDPDVVIGIIIHGDPNNCVCVVVSVVCVVVVQVVCCVVVVHSVVVDDDPPPPPPPPDPPPD/DPPPPPPDDDDDVVVVVCVQQNDDPRLVLLLVQLVHKDFLVRSCVSVVVADSVRSVVSQVSNVVVPQKDWDWDPDVVIGIIIHGDPNNCVCVVVSVVCVVVVQVVCCVVVVHSVVVDDDPPPPDPPPDPPPD

Radius of gyration: 21.11 Å; Cα contacts (8 Å, |Δi|>4): 315; chains: 2; bounding box: 71×67×46 Å